Protein AF-A0A7L9AF99-F1 (afdb_monomer)

Nearest PDB structures (foldseek):
  4zla-assembly1_D  TM=8.108E-01  e=1.350E-04  Helicobacter pylori 26695
  8ez4-assembly1_D  TM=6.328E-01  e=3.201E-02  Plasmodium falciparum
  4zyq-assembly1_A  TM=7.455E-01  e=1.604E-01  Plasmodium falciparum FcB1/Columbia
  4zy2-assembly2_G  TM=7.657E-01  e=1.800E-01  Plasmodium falciparum FcB1/Columbia
  8svm-assembly1_B  TM=7.445E-01  e=2.853E-01  Plasmodium falciparum

Sequence (185 aa):
ITPYHDVNVIREAAKKGMTRALDAGMKKPLLVVENVVDFPDGQLVCIMGGLEAFYVPLQIRERQDTKNFIRIGLHAEEKQTEAFERIVRNAIALERSRIFARDIGGGDPERMAPAKIVEYVKKSFADDHNNITIKVIDDEGVIAQEYPLLAAVSRAANHIDRHKARVVEIEYKSSNPSRVTETLM

pLDDT: mean 90.15, std 7.61, range [5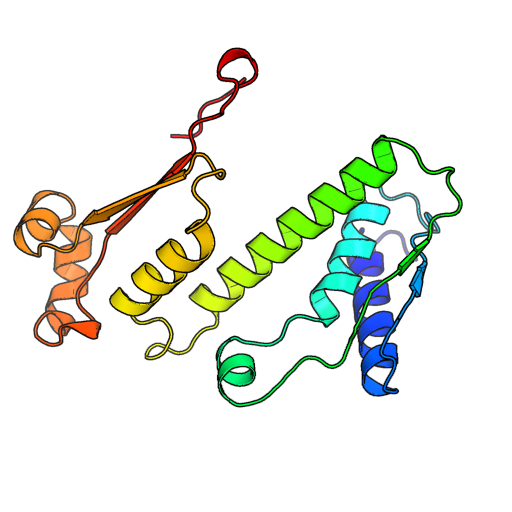1.91, 97.88]

Organism: NCBI:txid2777761

Radius of gyration: 20.76 Å; Cα contacts (8 Å, |Δi|>4): 189; chains: 1; bounding box: 50×36×54 Å

InterPro domains:
  IPR000819 Peptidase M17, leucyl aminopeptidase, C-terminal [PF00883] (100-179)
  IPR011356 Peptidase M17, leucine aminopeptidase/peptidase B [PTHR11963] (35-176)

Structure (mmCIF, N/CA/C/O backbone):
data_AF-A0A7L9AF99-F1
#
_entry.id   AF-A0A7L9AF99-F1
#
loop_
_atom_site.group_PDB
_atom_site.id
_atom_site.type_symbol
_atom_site.label_atom_id
_atom_site.label_alt_id
_atom_site.label_comp_id
_atom_site.label_asym_id
_atom_site.label_entity_id
_atom_site.label_seq_id
_atom_site.pdbx_PDB_ins_code
_atom_site.Cartn_x
_atom_site.Cartn_y
_atom_site.Cartn_z
_atom_site.occupancy
_atom_site.B_iso_or_equiv
_atom_site.auth_seq_id
_atom_site.auth_comp_id
_atom_site.auth_asym_id
_atom_site.auth_atom_id
_atom_site.pdbx_PDB_model_num
ATOM 1 N N . ILE A 1 1 ? 11.497 15.122 -25.113 1.00 78.50 1 ILE A N 1
ATOM 2 C CA . ILE A 1 1 ? 11.324 15.627 -23.729 1.00 78.50 1 ILE A CA 1
ATOM 3 C C . ILE A 1 1 ? 11.645 17.106 -23.747 1.00 78.50 1 ILE A C 1
ATOM 5 O O . ILE A 1 1 ? 12.565 17.496 -24.450 1.00 78.50 1 ILE A O 1
ATOM 9 N N . THR A 1 2 ? 10.828 17.921 -23.090 1.00 83.44 2 THR A N 1
ATOM 10 C CA . THR A 1 2 ? 11.020 19.381 -23.002 1.00 83.44 2 THR A CA 1
ATOM 11 C C . THR A 1 2 ? 11.522 19.758 -21.605 1.00 83.44 2 THR A C 1
ATOM 13 O O . THR A 1 2 ? 11.345 18.955 -20.689 1.00 83.44 2 THR A O 1
ATOM 16 N N . PRO A 1 3 ? 12.063 20.973 -21.403 1.00 83.31 3 PRO A N 1
ATOM 17 C CA . PRO A 1 3 ? 12.529 21.437 -20.090 1.00 83.31 3 PRO A CA 1
ATOM 18 C C . PRO A 1 3 ? 11.456 21.502 -18.988 1.00 83.31 3 PRO A C 1
ATOM 20 O O . PRO A 1 3 ? 11.795 21.656 -17.824 1.00 83.31 3 PRO A O 1
ATOM 23 N N . TYR A 1 4 ? 10.171 21.400 -19.342 1.00 87.12 4 TYR A N 1
ATOM 24 C CA . TYR A 1 4 ? 9.045 21.430 -18.398 1.00 87.12 4 TYR A CA 1
ATOM 25 C C . TYR A 1 4 ? 8.607 20.039 -17.922 1.00 87.12 4 TYR A C 1
ATOM 27 O O . TYR A 1 4 ? 7.630 19.920 -17.188 1.00 87.12 4 TYR A O 1
ATOM 35 N N . HIS A 1 5 ? 9.277 18.985 -18.385 1.00 89.25 5 HIS A N 1
ATOM 36 C CA . HIS A 1 5 ? 8.989 17.623 -17.964 1.00 89.25 5 HIS A CA 1
ATOM 37 C C . HIS A 1 5 ? 9.872 17.221 -16.786 1.00 89.25 5 HIS A C 1
ATOM 39 O O . HIS A 1 5 ? 11.062 17.527 -16.755 1.00 89.25 5 HIS A O 1
ATOM 45 N N . ASP A 1 6 ? 9.288 16.468 -15.864 1.00 90.62 6 ASP A N 1
ATOM 46 C CA . ASP A 1 6 ? 9.988 15.811 -14.768 1.00 90.62 6 ASP A CA 1
ATOM 47 C C . ASP A 1 6 ? 10.012 14.285 -14.981 1.00 90.62 6 ASP A C 1
ATOM 49 O O . ASP A 1 6 ? 9.547 13.764 -16.001 1.00 90.62 6 ASP A O 1
ATOM 53 N N . VAL A 1 7 ? 10.523 13.551 -13.992 1.00 90.56 7 VAL A N 1
ATOM 54 C CA . VAL A 1 7 ? 10.628 12.084 -14.019 1.00 90.56 7 VAL A CA 1
ATOM 55 C C . VAL A 1 7 ? 9.276 11.368 -14.220 1.00 90.56 7 VAL A C 1
ATOM 57 O O . VAL A 1 7 ? 9.250 10.203 -14.624 1.00 90.56 7 VAL A O 1
ATOM 60 N N . ASN A 1 8 ? 8.128 12.035 -14.021 1.00 90.31 8 ASN A N 1
ATOM 61 C CA . ASN A 1 8 ? 6.813 11.431 -14.251 1.00 90.31 8 ASN A CA 1
ATOM 62 C C . ASN A 1 8 ? 6.596 11.021 -15.706 1.00 90.31 8 ASN A C 1
ATOM 64 O O . ASN A 1 8 ? 5.833 10.086 -15.948 1.00 90.31 8 ASN A O 1
ATOM 68 N N . VAL A 1 9 ? 7.268 11.655 -16.674 1.00 92.25 9 VAL A N 1
ATOM 69 C CA . VAL A 1 9 ? 7.157 11.230 -18.080 1.00 92.25 9 VAL A CA 1
ATOM 70 C C . VAL A 1 9 ? 7.620 9.793 -18.279 1.00 92.25 9 VAL A C 1
ATOM 72 O O . VAL A 1 9 ? 7.006 9.056 -19.047 1.00 92.25 9 VAL A O 1
ATOM 75 N N . ILE A 1 10 ? 8.653 9.379 -17.540 1.00 92.06 10 ILE A N 1
ATOM 76 C CA . ILE A 1 10 ? 9.167 8.010 -17.551 1.00 92.06 10 ILE A CA 1
ATOM 77 C C . ILE A 1 10 ? 8.135 7.073 -16.920 1.00 92.06 10 ILE A C 1
ATOM 79 O O . ILE A 1 10 ? 7.806 6.043 -17.510 1.00 92.06 10 ILE A O 1
ATOM 83 N N . ARG A 1 11 ? 7.564 7.451 -15.765 1.00 93.50 11 ARG A N 1
ATOM 84 C CA . ARG A 1 11 ? 6.510 6.667 -15.092 1.00 93.50 11 ARG A CA 1
ATOM 85 C C . ARG A 1 11 ? 5.330 6.402 -16.020 1.00 93.50 11 ARG A C 1
ATOM 87 O O . ARG A 1 11 ? 4.886 5.266 -16.161 1.00 93.50 11 ARG A O 1
ATOM 94 N N . GLU A 1 12 ? 4.822 7.460 -16.646 1.00 94.56 12 GLU A N 1
ATOM 95 C CA . GLU A 1 12 ? 3.657 7.405 -17.524 1.00 94.56 12 GLU A CA 1
ATOM 96 C C . GLU A 1 12 ? 3.940 6.602 -18.794 1.00 94.56 12 GLU A C 1
ATOM 98 O O . GLU A 1 12 ? 3.091 5.819 -19.223 1.00 94.56 12 GLU A O 1
ATOM 103 N N . ALA A 1 13 ? 5.134 6.743 -19.376 1.00 93.94 13 ALA A N 1
ATOM 104 C CA . ALA A 1 13 ? 5.548 5.943 -20.522 1.00 93.94 13 ALA A CA 1
ATOM 105 C C . ALA A 1 13 ? 5.608 4.447 -20.172 1.00 93.94 13 ALA A C 1
ATOM 107 O O . ALA A 1 13 ? 5.005 3.633 -20.876 1.00 93.94 13 ALA A O 1
ATOM 108 N N . ALA A 1 14 ? 6.252 4.092 -19.055 1.00 94.81 14 ALA A N 1
ATOM 109 C CA . ALA A 1 14 ? 6.352 2.712 -18.585 1.00 94.81 14 ALA A CA 1
ATOM 110 C C . ALA A 1 14 ? 4.970 2.110 -18.286 1.00 94.81 14 ALA A C 1
ATOM 112 O O . ALA A 1 14 ? 4.650 1.019 -18.764 1.00 94.81 14 ALA A O 1
ATOM 113 N N . LYS A 1 15 ? 4.108 2.852 -17.577 1.00 96.25 15 LYS A N 1
ATOM 114 C CA . LYS A 1 15 ? 2.740 2.426 -17.257 1.00 96.25 15 LYS A CA 1
ATOM 115 C C . LYS A 1 15 ? 1.903 2.186 -18.508 1.00 96.25 15 LYS A C 1
ATOM 117 O O . LYS A 1 15 ? 1.257 1.144 -18.623 1.00 96.25 15 LYS A O 1
ATOM 122 N N . LYS A 1 16 ? 1.913 3.121 -19.464 1.00 96.56 16 LYS A N 1
ATOM 123 C CA . LYS A 1 16 ? 1.147 2.995 -20.716 1.00 96.56 16 LYS A CA 1
ATOM 124 C C . LYS A 1 16 ? 1.663 1.845 -21.574 1.00 96.56 16 LYS A C 1
ATOM 126 O O . LYS A 1 16 ? 0.860 1.083 -22.108 1.00 96.56 16 LYS A O 1
ATOM 131 N N . GLY A 1 17 ? 2.984 1.696 -21.677 1.00 95.69 17 GLY A N 1
ATOM 132 C CA . GLY A 1 17 ? 3.612 0.601 -22.412 1.00 95.69 17 GLY A CA 1
ATOM 133 C C . GLY A 1 17 ? 3.244 -0.763 -21.830 1.00 95.69 17 GLY A C 1
ATOM 134 O O . GLY A 1 17 ? 2.819 -1.654 -22.564 1.00 95.69 17 GLY A O 1
ATOM 135 N N . MET A 1 18 ? 3.319 -0.897 -20.503 1.00 95.44 18 MET A N 1
ATOM 136 C CA . MET A 1 18 ? 2.944 -2.126 -19.810 1.00 95.44 18 MET A CA 1
ATOM 137 C C . MET A 1 18 ? 1.449 -2.431 -19.935 1.00 95.44 18 MET A C 1
ATOM 139 O O . MET A 1 18 ? 1.088 -3.550 -20.287 1.00 95.44 18 MET A O 1
ATOM 143 N N . THR A 1 19 ? 0.582 -1.435 -19.730 1.00 94.94 19 THR A N 1
ATOM 144 C CA . THR A 1 19 ? -0.875 -1.582 -19.904 1.00 94.94 19 THR A CA 1
ATOM 145 C C . THR A 1 19 ? -1.198 -2.101 -21.306 1.00 94.94 19 THR A C 1
ATOM 147 O O . THR A 1 19 ? -1.858 -3.125 -21.448 1.00 94.94 19 THR A O 1
ATOM 150 N N . ARG A 1 20 ? -0.615 -1.490 -22.348 1.00 95.81 20 ARG A N 1
ATOM 151 C CA . ARG A 1 20 ? -0.790 -1.935 -23.737 1.00 95.81 20 ARG A CA 1
ATOM 152 C C . ARG A 1 20 ? -0.324 -3.376 -23.961 1.00 95.81 20 ARG A C 1
ATOM 154 O O . ARG A 1 20 ? -0.964 -4.110 -24.710 1.00 95.81 20 ARG A O 1
ATOM 161 N N . ALA A 1 21 ? 0.785 -3.786 -23.347 1.00 94.31 21 ALA A N 1
ATOM 162 C CA . ALA A 1 21 ? 1.267 -5.161 -23.447 1.00 94.31 21 ALA A CA 1
ATOM 163 C C . ALA A 1 21 ? 0.284 -6.152 -22.798 1.00 94.31 21 ALA A C 1
ATOM 165 O O . ALA A 1 21 ? -0.001 -7.202 -23.375 1.00 94.31 21 ALA A O 1
ATOM 166 N N . LEU A 1 22 ? -0.260 -5.812 -21.628 1.00 92.06 22 LEU A N 1
ATOM 167 C CA . LEU A 1 22 ? -1.240 -6.638 -20.921 1.00 92.06 22 LEU A CA 1
ATOM 168 C C . LEU A 1 22 ? -2.565 -6.741 -21.679 1.00 92.06 22 LEU A C 1
ATOM 170 O O . LEU A 1 22 ? -3.100 -7.843 -21.801 1.00 92.06 22 LEU A O 1
ATOM 174 N N . ASP A 1 23 ? -3.042 -5.633 -22.247 1.00 92.06 23 ASP A N 1
ATOM 175 C CA . ASP A 1 23 ? -4.250 -5.593 -23.080 1.00 92.06 23 ASP A CA 1
ATOM 176 C C . ASP A 1 23 ? -4.095 -6.448 -24.347 1.00 92.06 23 ASP A C 1
ATOM 178 O O . ASP A 1 23 ? -5.048 -7.074 -24.806 1.00 92.06 23 ASP A O 1
ATOM 182 N N . ALA A 1 24 ? -2.872 -6.553 -24.879 1.00 94.19 24 ALA A N 1
ATOM 183 C CA . ALA A 1 24 ? -2.535 -7.457 -25.978 1.00 94.19 24 ALA A CA 1
ATOM 184 C C . ALA A 1 24 ? -2.429 -8.941 -25.555 1.00 94.19 24 ALA A C 1
ATOM 186 O O . ALA A 1 24 ? -2.093 -9.796 -26.374 1.00 94.19 24 ALA A O 1
ATOM 187 N N . GLY A 1 25 ? -2.691 -9.270 -24.286 1.00 92.31 25 GLY A N 1
ATOM 188 C CA . GLY A 1 25 ? -2.667 -10.635 -23.759 1.00 92.31 25 GLY A CA 1
ATOM 189 C C . GLY A 1 25 ? -1.286 -11.133 -23.323 1.00 92.31 25 GLY A C 1
ATOM 190 O O . GLY A 1 25 ? -1.137 -12.323 -23.021 1.00 92.31 25 GLY A O 1
ATOM 191 N N . MET A 1 26 ? -0.270 -10.263 -23.256 1.00 93.94 26 MET A N 1
ATOM 192 C CA . MET A 1 26 ? 1.080 -10.668 -22.860 1.00 93.94 26 MET A CA 1
ATOM 193 C C . MET A 1 26 ? 1.117 -11.172 -21.418 1.00 93.94 26 MET A C 1
ATOM 195 O O . MET A 1 26 ? 0.795 -10.458 -20.474 1.00 93.94 26 MET A O 1
ATOM 199 N N . LYS A 1 27 ? 1.595 -12.408 -21.234 1.00 92.12 27 LYS A N 1
ATOM 200 C CA . LYS A 1 27 ? 1.707 -13.041 -19.909 1.00 92.12 27 LYS A CA 1
ATOM 201 C C . LYS A 1 27 ? 3.078 -12.886 -19.254 1.00 92.12 27 LYS A C 1
ATOM 203 O O . LYS A 1 27 ? 3.207 -13.116 -18.054 1.00 92.12 27 LYS A O 1
ATOM 208 N N . LYS A 1 28 ? 4.114 -12.569 -20.033 1.00 94.44 28 LYS A N 1
ATOM 209 C CA . LYS A 1 28 ? 5.509 -12.489 -19.569 1.00 94.44 28 LYS A CA 1
ATOM 210 C C . LYS A 1 28 ? 6.226 -11.252 -20.136 1.00 94.44 28 LYS A C 1
ATOM 212 O O . LYS A 1 28 ? 7.157 -11.422 -20.920 1.00 94.44 28 LYS A O 1
ATOM 217 N N . PRO A 1 29 ? 5.760 -10.025 -19.840 1.00 94.31 29 PRO A N 1
ATOM 218 C CA . PRO A 1 29 ? 6.369 -8.818 -20.390 1.00 94.31 29 PRO A CA 1
ATOM 219 C C . PRO A 1 29 ? 7.796 -8.602 -19.860 1.00 94.31 29 PRO A C 1
ATOM 221 O O . PRO A 1 29 ? 8.095 -8.887 -18.698 1.00 94.31 29 PRO A O 1
ATOM 224 N N . LEU A 1 30 ? 8.664 -8.073 -20.723 1.00 94.06 30 LEU A N 1
ATOM 225 C CA . LEU A 1 30 ? 9.996 -7.577 -20.383 1.00 94.06 30 LEU A CA 1
ATOM 226 C C . LEU A 1 30 ? 9.945 -6.047 -20.400 1.00 94.06 30 LEU A C 1
ATOM 228 O O . LEU A 1 30 ? 9.647 -5.461 -21.438 1.00 94.06 30 LEU A O 1
ATOM 232 N N . LEU A 1 31 ? 10.209 -5.411 -19.261 1.00 93.00 31 LEU A N 1
ATOM 233 C CA . LEU A 1 31 ? 10.358 -3.963 -19.170 1.00 93.00 31 LEU A CA 1
ATOM 234 C C . LEU A 1 31 ? 11.833 -3.608 -19.355 1.00 93.00 31 LEU A C 1
ATOM 236 O O . LEU A 1 31 ? 12.680 -4.036 -18.570 1.00 93.00 31 LEU A O 1
ATOM 240 N N . VAL A 1 32 ? 12.118 -2.826 -20.391 1.00 91.00 32 VAL A N 1
ATOM 241 C CA . VAL A 1 32 ? 13.447 -2.269 -20.642 1.00 91.00 32 VAL A CA 1
ATOM 242 C C . VAL A 1 32 ? 13.560 -0.943 -19.891 1.00 91.00 32 VAL A C 1
ATOM 244 O O . VAL A 1 32 ? 12.760 -0.031 -20.090 1.00 91.00 32 VAL A O 1
ATOM 247 N N . VAL A 1 33 ? 14.516 -0.878 -18.971 1.00 84.44 33 VAL A N 1
ATOM 248 C CA . VAL A 1 33 ? 14.753 0.208 -18.021 1.00 84.44 33 VAL A CA 1
ATOM 249 C C . VAL A 1 33 ? 16.039 0.918 -18.434 1.00 84.44 33 VAL A C 1
ATOM 251 O O . VAL A 1 33 ? 17.098 0.749 -17.835 1.00 84.44 33 VAL A O 1
ATOM 254 N N . GLU A 1 34 ? 15.945 1.677 -19.520 1.00 77.44 34 GLU A N 1
ATOM 255 C CA . GLU A 1 34 ? 17.048 2.483 -20.039 1.00 77.44 34 GLU A CA 1
ATOM 256 C C . GLU A 1 34 ? 17.028 3.893 -19.444 1.00 77.44 34 GLU A C 1
ATOM 258 O O . GLU A 1 34 ? 15.972 4.518 -19.303 1.00 77.44 34 GLU A O 1
ATOM 263 N N . ASN A 1 35 ? 18.215 4.431 -19.164 1.00 72.75 35 ASN A N 1
ATOM 264 C CA . ASN A 1 35 ? 18.407 5.845 -18.848 1.00 72.75 35 ASN A CA 1
ATOM 265 C C . ASN A 1 35 ? 18.439 6.663 -20.147 1.00 72.75 35 ASN A C 1
ATOM 267 O O . ASN A 1 35 ? 19.445 7.257 -20.513 1.00 72.75 35 ASN A O 1
ATOM 271 N N . VAL A 1 36 ? 17.311 6.686 -20.864 1.00 68.75 36 VAL A N 1
ATOM 272 C CA . VAL A 1 36 ? 17.150 7.483 -22.099 1.00 68.75 36 VAL A CA 1
ATOM 273 C C . VAL A 1 36 ? 17.163 8.993 -21.794 1.00 68.75 36 VAL A C 1
ATOM 275 O O . VAL A 1 36 ? 17.292 9.828 -22.687 1.00 68.75 36 VAL A O 1
ATOM 278 N N . VAL A 1 37 ? 16.985 9.355 -20.520 1.00 73.56 37 VAL A N 1
ATOM 279 C CA . VAL A 1 37 ? 16.853 10.722 -20.014 1.00 73.56 37 VAL A CA 1
ATOM 280 C C . VAL A 1 37 ? 17.494 10.779 -18.637 1.00 73.56 37 VAL A C 1
ATOM 282 O O . VAL A 1 37 ? 17.135 9.976 -17.774 1.00 73.56 37 VAL A O 1
ATOM 285 N N . ASP A 1 38 ? 18.386 11.742 -18.420 1.00 78.31 38 ASP A N 1
ATOM 286 C CA . ASP A 1 38 ? 19.096 11.896 -17.149 1.00 78.31 38 ASP A CA 1
ATOM 287 C C . ASP A 1 38 ? 18.171 12.437 -16.050 1.00 78.31 38 ASP A C 1
ATOM 289 O O . ASP A 1 38 ? 18.104 13.636 -15.776 1.00 78.31 38 ASP A O 1
ATOM 293 N N . PHE A 1 39 ? 17.455 11.524 -15.397 1.00 86.00 39 PHE A N 1
ATOM 294 C CA . PHE A 1 39 ? 16.806 11.761 -14.113 1.00 86.00 39 PHE A CA 1
ATOM 295 C C . PHE A 1 39 ? 17.435 10.841 -13.059 1.00 86.00 39 PHE A C 1
ATOM 297 O O . PHE A 1 39 ? 17.491 9.633 -13.298 1.00 86.00 39 PHE A O 1
ATOM 304 N N . PRO A 1 40 ? 17.839 11.355 -11.878 1.00 85.12 40 PRO A N 1
ATOM 305 C CA . PRO A 1 40 ? 18.501 10.549 -10.845 1.00 85.12 40 PRO A CA 1
ATOM 306 C C . PRO A 1 40 ? 17.737 9.277 -10.444 1.00 85.12 40 PRO A C 1
ATOM 308 O O . PRO A 1 40 ? 18.342 8.224 -10.269 1.00 85.12 40 PRO A O 1
ATOM 311 N N . ASP A 1 41 ? 1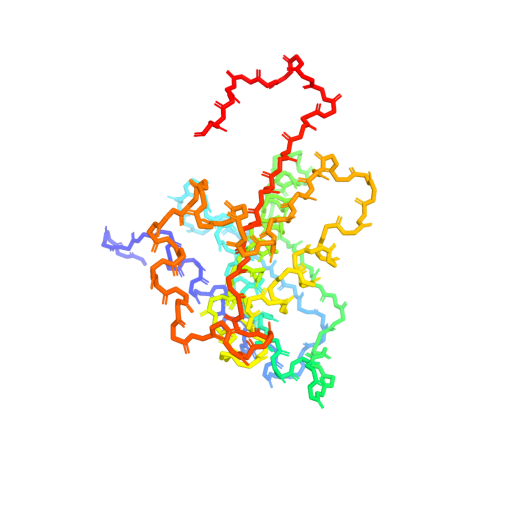6.405 9.359 -10.369 1.00 88.50 41 ASP A N 1
ATOM 312 C CA . ASP A 1 41 ? 15.520 8.242 -10.013 1.00 88.50 41 ASP A CA 1
ATOM 313 C C . ASP A 1 41 ? 14.797 7.630 -11.228 1.00 88.50 41 ASP A C 1
ATOM 315 O O . ASP A 1 41 ? 13.784 6.943 -11.078 1.00 88.50 41 ASP A O 1
ATOM 319 N N . GLY A 1 42 ? 15.287 7.873 -12.449 1.00 90.31 42 GLY A N 1
ATOM 320 C CA . GLY A 1 42 ? 14.626 7.460 -13.692 1.00 90.31 42 GLY A CA 1
ATOM 321 C C . GLY A 1 42 ? 14.315 5.962 -13.738 1.00 90.31 42 GLY A C 1
ATOM 322 O O . GLY A 1 42 ? 13.169 5.574 -13.977 1.00 90.31 42 GLY A O 1
ATOM 323 N N . GLN A 1 43 ? 15.297 5.114 -13.421 1.00 90.81 43 GLN A N 1
ATOM 324 C CA . GLN A 1 43 ? 15.118 3.658 -13.391 1.00 90.81 43 GLN A CA 1
ATOM 325 C C . GLN A 1 43 ? 14.096 3.211 -12.335 1.00 90.81 43 GLN A C 1
ATOM 327 O O . GLN A 1 43 ? 13.225 2.387 -12.622 1.00 90.81 43 GLN A O 1
ATOM 332 N N . LEU A 1 44 ? 14.172 3.777 -11.123 1.00 92.75 44 LEU A N 1
ATOM 333 C CA . LEU A 1 44 ? 13.245 3.482 -10.027 1.00 92.75 44 LEU A CA 1
ATOM 334 C C . LEU A 1 44 ? 11.806 3.798 -10.445 1.00 92.75 44 LEU A C 1
ATOM 336 O O . LEU A 1 44 ? 10.914 2.955 -10.339 1.00 92.75 44 LEU A O 1
ATOM 340 N N . VAL A 1 45 ? 11.597 5.001 -10.974 1.00 93.38 45 VAL A N 1
ATOM 341 C CA . VAL A 1 45 ? 10.286 5.498 -11.392 1.00 93.38 45 VAL A CA 1
ATOM 342 C C . VAL A 1 45 ? 9.752 4.739 -12.613 1.00 93.38 45 VAL A C 1
ATOM 344 O O . VAL A 1 45 ? 8.550 4.477 -12.683 1.00 93.38 45 VAL A O 1
ATOM 347 N N . CYS A 1 46 ? 10.623 4.322 -13.537 1.00 94.19 46 CYS A N 1
ATOM 348 C CA . CYS A 1 46 ? 10.267 3.453 -14.660 1.00 94.19 46 CYS A CA 1
ATOM 349 C C . CYS A 1 46 ? 9.696 2.117 -14.172 1.00 94.19 46 CYS A C 1
ATOM 351 O O . CYS A 1 46 ? 8.582 1.740 -14.547 1.00 94.19 46 CYS A O 1
ATOM 353 N N . ILE A 1 47 ? 10.417 1.432 -13.276 1.00 95.12 47 ILE A N 1
ATOM 354 C CA . ILE A 1 47 ? 9.976 0.147 -12.720 1.00 95.12 47 ILE A CA 1
ATOM 355 C C . ILE A 1 47 ? 8.666 0.330 -11.952 1.00 95.12 47 ILE A C 1
ATOM 357 O O . ILE A 1 47 ? 7.734 -0.442 -12.161 1.00 95.12 47 ILE A O 1
ATOM 361 N N . MET A 1 48 ? 8.550 1.369 -11.119 1.00 95.75 48 MET A N 1
ATOM 362 C CA . MET A 1 48 ? 7.310 1.663 -10.392 1.00 95.75 48 MET A CA 1
ATOM 363 C C . MET A 1 48 ? 6.128 1.916 -11.335 1.00 95.75 48 MET A C 1
ATOM 365 O O . MET A 1 48 ? 5.054 1.373 -11.106 1.00 95.75 48 MET A O 1
ATOM 369 N N . GLY A 1 49 ? 6.314 2.679 -12.417 1.00 95.56 49 GLY A N 1
ATOM 370 C CA . GLY A 1 49 ? 5.268 2.906 -13.420 1.00 95.56 49 GLY A CA 1
ATOM 371 C C . GLY A 1 49 ? 4.843 1.621 -14.133 1.00 95.56 49 GLY A C 1
ATOM 372 O O . GLY A 1 49 ? 3.652 1.380 -14.328 1.00 95.56 49 GLY A O 1
ATOM 373 N N . GLY A 1 50 ? 5.804 0.755 -14.466 1.00 95.44 50 GLY A N 1
ATOM 374 C CA . GLY A 1 50 ? 5.520 -0.570 -15.012 1.00 95.44 50 GLY A CA 1
ATOM 375 C C . GLY A 1 50 ? 4.752 -1.459 -14.031 1.00 95.44 50 GLY A C 1
ATOM 376 O O . GLY A 1 50 ? 3.758 -2.067 -14.417 1.00 95.44 50 GLY A O 1
ATOM 377 N N . LEU A 1 51 ? 5.168 -1.509 -12.760 1.00 95.31 51 LEU A N 1
ATOM 378 C CA . LEU A 1 51 ? 4.492 -2.287 -11.716 1.00 95.31 51 LEU A CA 1
ATOM 379 C C . LEU A 1 51 ? 3.084 -1.746 -11.403 1.00 95.31 51 LEU A C 1
ATOM 381 O O . LEU A 1 51 ? 2.167 -2.530 -11.168 1.00 95.31 51 LEU A O 1
ATOM 385 N N . GLU A 1 52 ? 2.887 -0.427 -11.472 1.00 95.12 52 GLU A N 1
ATOM 386 C CA . GLU A 1 52 ? 1.592 0.231 -11.262 1.00 95.12 52 GLU A CA 1
ATOM 387 C C . GLU A 1 52 ? 0.524 -0.250 -12.259 1.00 95.12 52 GLU A C 1
ATOM 389 O O . GLU A 1 52 ? -0.650 -0.347 -11.906 1.00 95.12 52 GLU A O 1
ATOM 394 N N . ALA A 1 53 ? 0.910 -0.607 -13.490 1.00 94.00 53 ALA A N 1
ATOM 395 C CA . ALA A 1 53 ? -0.016 -1.131 -14.500 1.00 94.00 53 ALA A CA 1
ATOM 396 C C . ALA A 1 53 ? -0.661 -2.476 -14.109 1.00 94.00 53 ALA A C 1
ATOM 398 O O . ALA A 1 53 ? -1.691 -2.850 -14.665 1.00 94.00 53 ALA A O 1
ATOM 399 N N . PHE A 1 54 ? -0.077 -3.198 -13.149 1.00 91.19 54 PHE A N 1
ATOM 400 C CA . PHE A 1 54 ? -0.608 -4.465 -12.641 1.00 91.19 54 PHE A CA 1
ATOM 401 C C . PHE A 1 54 ? -1.547 -4.295 -11.449 1.00 91.19 54 PHE A C 1
ATOM 403 O O . PHE A 1 54 ? -2.105 -5.283 -10.964 1.00 91.19 54 PHE A O 1
ATOM 410 N N . TYR A 1 55 ? -1.704 -3.073 -10.936 1.00 92.56 55 TYR A N 1
ATOM 411 C CA . TYR A 1 55 ? -2.611 -2.837 -9.827 1.00 92.56 55 TYR A CA 1
ATOM 412 C C . TYR A 1 55 ? -4.053 -3.106 -10.256 1.00 92.56 55 TYR A C 1
ATOM 414 O O . TYR A 1 55 ? -4.557 -2.546 -11.228 1.00 92.56 55 TYR A O 1
ATOM 422 N N . VAL A 1 56 ? -4.731 -3.936 -9.469 1.00 92.12 56 VAL A N 1
ATOM 423 C CA . VAL A 1 56 ? -6.159 -4.199 -9.602 1.00 92.12 56 VAL A CA 1
ATOM 424 C C . VAL A 1 56 ? -6.811 -3.931 -8.245 1.00 92.12 56 VAL A C 1
ATOM 426 O O . VAL A 1 56 ? -6.355 -4.504 -7.250 1.00 92.12 56 VAL A O 1
ATOM 429 N N . PRO A 1 57 ? -7.861 -3.090 -8.174 1.00 91.75 57 PRO A N 1
ATOM 430 C CA . PRO A 1 57 ? -8.570 -2.811 -6.929 1.00 91.75 57 PRO A CA 1
ATOM 431 C C . PRO A 1 57 ? -8.993 -4.081 -6.191 1.00 91.75 57 PRO A C 1
ATOM 433 O O . PRO A 1 57 ? -9.380 -5.073 -6.820 1.00 91.75 57 PRO A O 1
ATOM 436 N N . LEU A 1 58 ? -8.941 -4.044 -4.857 1.00 91.12 58 LEU A N 1
ATOM 437 C CA . LEU A 1 58 ? -9.273 -5.180 -3.992 1.00 91.12 58 LEU A CA 1
ATOM 438 C C . LEU A 1 58 ? -10.604 -5.849 -4.371 1.00 91.12 58 LEU A C 1
ATOM 440 O O . LEU A 1 58 ? -10.647 -7.061 -4.547 1.00 91.12 58 LEU A O 1
ATOM 444 N N . GLN A 1 59 ? -11.661 -5.072 -4.605 1.00 90.25 59 GLN A N 1
ATOM 445 C CA . GLN A 1 59 ? -12.991 -5.616 -4.897 1.00 90.25 59 GLN A CA 1
ATOM 446 C C . GLN A 1 59 ? -13.050 -6.403 -6.208 1.00 90.25 59 GLN A C 1
ATOM 448 O O . GLN A 1 59 ? -13.863 -7.314 -6.347 1.00 90.25 59 GLN A O 1
ATOM 453 N N . ILE A 1 60 ? -12.214 -6.056 -7.189 1.00 91.31 60 ILE A N 1
ATOM 454 C CA . ILE A 1 60 ? -12.131 -6.813 -8.441 1.00 91.31 60 ILE A CA 1
ATOM 455 C C . ILE A 1 60 ? -11.362 -8.115 -8.192 1.00 91.31 60 ILE A C 1
ATOM 457 O O . ILE A 1 60 ? -11.795 -9.167 -8.661 1.00 91.31 60 ILE A O 1
ATOM 461 N N . ARG A 1 61 ? -10.283 -8.063 -7.397 1.00 91.12 61 ARG A N 1
ATOM 462 C CA . ARG A 1 61 ? -9.496 -9.246 -7.001 1.00 91.12 61 ARG A CA 1
ATOM 463 C C . ARG A 1 61 ? -10.297 -10.263 -6.187 1.00 91.12 61 ARG A C 1
ATOM 465 O O . ARG A 1 61 ? -10.023 -11.452 -6.274 1.00 91.12 61 ARG A O 1
ATOM 472 N N . GLU A 1 62 ? -11.279 -9.814 -5.411 1.00 89.56 62 GLU A N 1
ATOM 473 C CA . GLU A 1 62 ? -12.167 -10.695 -4.638 1.00 89.56 62 GLU A CA 1
ATOM 474 C C . GLU A 1 62 ? -13.262 -11.354 -5.488 1.00 89.56 62 GLU A C 1
ATOM 476 O O . GLU A 1 62 ? -13.782 -12.403 -5.117 1.00 89.56 62 GLU A O 1
ATOM 481 N N . ARG A 1 63 ? -13.635 -10.746 -6.621 1.00 89.94 63 ARG A N 1
ATOM 482 C CA . ARG A 1 63 ? -14.731 -11.232 -7.475 1.00 89.94 63 ARG A CA 1
ATOM 483 C C . ARG A 1 63 ? -14.287 -12.244 -8.521 1.00 89.94 63 ARG A C 1
ATOM 485 O O . ARG A 1 63 ? -15.081 -13.099 -8.900 1.00 89.94 63 ARG A O 1
ATOM 492 N N . GLN A 1 64 ? -13.068 -12.116 -9.032 1.00 89.25 64 GLN A N 1
ATOM 493 C CA . GLN A 1 64 ? -12.579 -12.935 -10.138 1.00 89.25 64 GLN A CA 1
ATOM 494 C C . GLN A 1 64 ? -11.062 -13.100 -10.085 1.00 89.25 64 GLN A C 1
ATOM 496 O O . GLN A 1 64 ? -10.372 -12.329 -9.421 1.00 89.25 64 GLN A O 1
ATOM 501 N N . ASP A 1 65 ? -10.531 -14.076 -10.826 1.00 84.38 65 ASP A N 1
ATOM 502 C CA . ASP A 1 65 ? -9.087 -14.159 -11.030 1.00 84.38 65 ASP A CA 1
ATOM 503 C C . ASP A 1 65 ? -8.630 -13.008 -11.932 1.00 84.38 65 ASP A C 1
ATOM 505 O O . ASP A 1 65 ? -9.074 -12.853 -13.071 1.00 84.38 65 ASP A O 1
ATOM 509 N N . THR A 1 66 ? -7.742 -12.177 -11.398 1.00 83.56 66 THR A N 1
ATOM 510 C CA . THR A 1 66 ? -7.212 -10.994 -12.076 1.00 83.56 66 THR A CA 1
ATOM 511 C C . THR A 1 66 ? -5.775 -11.195 -12.542 1.00 83.56 66 THR A C 1
ATOM 513 O O . THR A 1 66 ? -5.144 -10.236 -12.987 1.00 83.56 66 THR A O 1
ATOM 516 N N . LYS A 1 67 ? -5.216 -12.411 -12.429 1.00 74.38 67 LYS A N 1
ATOM 517 C CA . LYS A 1 67 ? -3.857 -12.715 -12.892 1.00 74.38 67 LYS A CA 1
ATOM 518 C C . LYS A 1 67 ? -3.807 -12.720 -14.417 1.00 74.38 67 LYS A C 1
ATOM 520 O O . LYS A 1 67 ? -3.876 -13.750 -15.087 1.00 74.38 67 LYS A O 1
ATOM 525 N N . ASN A 1 68 ? -3.629 -11.538 -14.993 1.00 78.19 68 ASN A N 1
ATOM 526 C CA . ASN A 1 68 ? -3.394 -11.389 -16.422 1.00 78.19 68 ASN A CA 1
ATOM 527 C C . ASN A 1 68 ? -1.922 -11.613 -16.815 1.00 78.19 68 ASN A C 1
ATOM 529 O O . ASN A 1 68 ? -1.649 -11.642 -18.009 1.00 78.19 68 ASN A O 1
ATOM 533 N N . PHE A 1 69 ? -1.015 -11.876 -15.864 1.00 85.31 69 PHE A N 1
ATOM 534 C CA . PHE A 1 69 ? 0.415 -12.123 -16.084 1.00 85.31 69 PHE A CA 1
ATOM 535 C C . PHE A 1 69 ? 0.966 -13.276 -15.223 1.00 85.31 69 PHE A C 1
ATOM 537 O O . PHE A 1 69 ? 0.353 -13.698 -14.246 1.00 85.31 69 PHE A O 1
ATOM 544 N N . ILE A 1 70 ? 2.143 -13.784 -15.600 1.00 87.31 70 ILE A N 1
ATOM 545 C CA . ILE A 1 70 ? 2.865 -14.882 -14.936 1.00 87.31 70 ILE A CA 1
ATOM 546 C C . ILE A 1 70 ? 4.180 -14.384 -14.326 1.00 87.31 70 ILE A C 1
ATOM 548 O O . ILE A 1 70 ? 4.532 -14.756 -13.209 1.00 87.31 70 ILE A O 1
ATOM 552 N N . ARG A 1 71 ? 4.945 -13.581 -15.072 1.00 90.06 71 ARG A N 1
ATOM 553 C CA . ARG A 1 71 ? 6.258 -13.070 -14.654 1.00 90.06 71 ARG A CA 1
ATOM 554 C C . ARG A 1 71 ? 6.543 -11.751 -15.357 1.00 90.06 71 ARG A C 1
ATOM 556 O O . ARG A 1 71 ? 6.083 -11.553 -16.472 1.00 90.06 71 ARG A O 1
ATOM 563 N N . ILE A 1 72 ? 7.340 -10.898 -14.731 1.00 91.50 72 ILE A N 1
ATOM 564 C CA . ILE A 1 72 ? 7.875 -9.684 -15.346 1.00 91.50 72 ILE A CA 1
ATOM 565 C C . ILE A 1 72 ? 9.391 -9.842 -15.412 1.00 91.50 72 ILE A C 1
ATOM 567 O O . ILE A 1 72 ? 10.008 -10.272 -14.437 1.00 91.50 72 ILE A O 1
ATOM 571 N N . GLY A 1 73 ? 9.974 -9.552 -16.569 1.00 92.69 73 GLY A N 1
ATOM 572 C CA . GLY A 1 73 ? 11.414 -9.374 -16.705 1.00 92.69 73 GLY A CA 1
ATOM 573 C C . GLY A 1 73 ? 11.763 -7.895 -16.601 1.00 92.69 73 GLY A C 1
ATOM 574 O O . GLY A 1 73 ? 11.016 -7.060 -17.105 1.00 92.69 73 GLY A O 1
ATOM 575 N N . LEU A 1 74 ? 12.901 -7.581 -15.991 1.00 91.56 74 LEU A N 1
ATOM 576 C CA . LEU A 1 74 ? 13.502 -6.251 -16.037 1.00 91.56 74 LEU A CA 1
ATOM 577 C C . LEU A 1 74 ? 14.836 -6.372 -16.769 1.00 91.56 74 LEU A C 1
ATOM 579 O O . LEU A 1 74 ? 15.630 -7.254 -16.441 1.00 91.56 74 LEU A O 1
ATOM 583 N N . HIS A 1 75 ? 15.063 -5.519 -17.759 1.00 88.19 75 HIS A N 1
ATOM 584 C CA . HIS A 1 75 ? 16.331 -5.432 -18.474 1.00 88.19 75 HIS A CA 1
ATOM 585 C C . HIS A 1 75 ? 16.876 -4.013 -18.372 1.00 88.19 75 HIS A C 1
ATOM 587 O O . HIS A 1 75 ? 16.137 -3.065 -18.601 1.00 88.19 75 HIS A O 1
ATOM 593 N N . ALA A 1 76 ? 18.157 -3.883 -18.053 1.00 84.12 76 ALA A N 1
ATOM 594 C CA . ALA A 1 76 ? 18.912 -2.644 -18.147 1.00 84.12 76 ALA A CA 1
ATOM 595 C C . ALA A 1 76 ? 20.240 -2.968 -18.847 1.00 84.12 76 ALA A C 1
ATOM 597 O O . ALA A 1 76 ? 20.767 -4.068 -18.668 1.00 84.12 76 ALA A O 1
ATOM 598 N N . GLU A 1 77 ? 20.761 -2.037 -19.650 1.00 75.69 77 GLU A N 1
ATOM 599 C CA . GLU A 1 77 ? 22.051 -2.209 -20.342 1.00 75.69 77 GLU A CA 1
ATOM 600 C C . GLU A 1 77 ? 23.243 -2.203 -19.372 1.00 75.69 77 GLU A C 1
ATOM 602 O O . GLU A 1 77 ? 24.308 -2.757 -19.654 1.00 75.69 77 GLU A O 1
ATOM 607 N N . GLU A 1 78 ? 23.062 -1.597 -18.200 1.00 68.56 78 GLU A N 1
ATOM 608 C CA . GLU A 1 78 ? 24.030 -1.638 -17.115 1.00 68.56 78 GLU A CA 1
ATOM 609 C C . GLU A 1 78 ? 24.254 -3.096 -16.680 1.00 68.56 78 GLU A C 1
ATOM 611 O O . GLU A 1 78 ? 23.307 -3.868 -16.510 1.00 68.56 78 GLU A O 1
ATOM 616 N N . LYS A 1 79 ? 25.520 -3.496 -16.473 1.00 62.00 79 LYS A N 1
ATOM 617 C CA . LYS A 1 79 ? 25.826 -4.804 -15.865 1.00 62.00 79 LYS A CA 1
ATOM 618 C C . LYS A 1 79 ? 25.012 -4.948 -14.579 1.00 62.00 79 LYS A C 1
ATOM 620 O O . LYS A 1 79 ? 24.849 -3.965 -13.862 1.00 62.00 79 LYS A O 1
ATOM 625 N N . GLN A 1 80 ? 24.557 -6.161 -14.258 1.00 61.94 80 GLN A N 1
ATOM 626 C CA . GLN A 1 80 ? 23.900 -6.435 -12.979 1.00 61.94 80 GLN A CA 1
ATOM 627 C C . GLN A 1 80 ? 24.812 -5.961 -11.837 1.00 61.94 80 GLN A C 1
ATOM 629 O O . GLN A 1 80 ? 25.827 -6.586 -11.530 1.00 61.94 80 GLN A O 1
ATOM 634 N N . THR A 1 81 ? 24.481 -4.805 -11.268 1.00 72.94 81 THR A N 1
ATOM 635 C CA . THR A 1 81 ? 25.203 -4.188 -10.160 1.00 72.94 81 THR A CA 1
ATOM 636 C C . THR A 1 81 ? 24.345 -4.269 -8.908 1.00 72.94 81 THR A C 1
ATOM 638 O O . THR A 1 81 ? 23.113 -4.288 -8.974 1.00 72.94 81 THR A O 1
ATOM 641 N N . GLU A 1 82 ? 24.990 -4.240 -7.743 1.00 76.06 82 GLU A N 1
ATOM 642 C CA . GLU A 1 82 ? 24.293 -4.130 -6.456 1.00 76.06 82 GLU A CA 1
ATOM 643 C C . GLU A 1 82 ? 23.370 -2.894 -6.407 1.00 76.06 82 GLU A C 1
ATOM 645 O O . GLU A 1 82 ? 22.313 -2.914 -5.771 1.00 76.06 82 GLU A O 1
ATOM 650 N N . ALA A 1 83 ? 23.732 -1.827 -7.130 1.00 82.56 83 ALA A N 1
ATOM 651 C CA . ALA A 1 83 ? 22.925 -0.620 -7.255 1.00 82.56 83 ALA A CA 1
ATOM 652 C C . ALA A 1 83 ? 21.590 -0.886 -7.969 1.00 82.56 83 ALA A C 1
ATOM 654 O O . ALA A 1 83 ? 20.544 -0.506 -7.439 1.00 82.56 83 ALA A O 1
ATOM 655 N N . PHE A 1 84 ? 21.602 -1.585 -9.109 1.00 85.56 84 PHE A N 1
ATOM 656 C CA . PHE A 1 84 ? 20.373 -1.914 -9.835 1.00 85.56 84 PHE A CA 1
ATOM 657 C C . PHE A 1 84 ? 19.482 -2.876 -9.040 1.00 85.56 84 PHE A C 1
ATOM 659 O O . PHE A 1 84 ? 18.279 -2.650 -8.913 1.00 85.56 84 PHE A O 1
ATOM 666 N N . GLU A 1 85 ? 20.057 -3.900 -8.402 1.00 88.12 85 GLU A N 1
ATOM 667 C CA . GLU A 1 85 ? 19.285 -4.800 -7.535 1.00 88.12 85 GLU A CA 1
ATOM 668 C C . GLU A 1 85 ? 18.617 -4.059 -6.374 1.00 88.12 85 GLU A C 1
ATOM 670 O O . GLU A 1 85 ? 17.459 -4.326 -6.039 1.00 88.12 85 GLU A O 1
ATOM 675 N N . ARG A 1 86 ? 19.316 -3.091 -5.768 1.00 90.38 86 ARG A N 1
ATOM 676 C CA . ARG A 1 86 ? 18.740 -2.221 -4.738 1.00 90.38 86 ARG A CA 1
ATOM 677 C C . ARG A 1 86 ? 17.575 -1.397 -5.285 1.00 90.38 86 ARG A C 1
ATOM 679 O O . ARG A 1 86 ? 16.555 -1.311 -4.607 1.00 90.38 86 ARG A O 1
ATOM 686 N N . ILE A 1 87 ? 17.694 -0.837 -6.489 1.00 91.88 87 ILE A N 1
ATOM 687 C CA . ILE A 1 87 ? 16.608 -0.095 -7.147 1.00 91.88 87 ILE A CA 1
ATOM 688 C C . ILE A 1 87 ? 15.389 -0.997 -7.353 1.00 91.88 87 ILE A C 1
ATOM 690 O O . ILE A 1 87 ? 14.284 -0.616 -6.974 1.00 91.88 87 ILE A O 1
ATOM 694 N N . VAL A 1 88 ? 15.581 -2.214 -7.869 1.00 92.56 88 VAL A N 1
ATOM 695 C CA . VAL A 1 88 ? 14.494 -3.185 -8.071 1.00 92.56 88 VAL A CA 1
ATOM 696 C C . VAL A 1 88 ? 13.822 -3.546 -6.743 1.00 92.56 88 VAL A C 1
ATOM 698 O O . VAL A 1 88 ? 12.594 -3.511 -6.649 1.00 92.56 88 VAL A O 1
ATOM 701 N N . ARG A 1 89 ? 14.603 -3.848 -5.693 1.00 94.00 89 ARG A N 1
ATOM 702 C CA . ARG A 1 89 ? 14.065 -4.141 -4.351 1.00 94.00 89 ARG A CA 1
ATOM 703 C C . ARG A 1 89 ? 13.244 -2.973 -3.806 1.00 94.00 89 ARG A C 1
ATOM 705 O O . ARG A 1 89 ? 12.132 -3.190 -3.327 1.00 94.00 89 ARG A O 1
ATOM 712 N N . ASN A 1 90 ? 13.760 -1.751 -3.925 1.00 94.94 90 ASN A N 1
ATOM 713 C CA . ASN A 1 90 ? 13.067 -0.545 -3.480 1.00 94.94 90 ASN A CA 1
ATOM 714 C C . ASN A 1 90 ? 11.779 -0.309 -4.278 1.00 94.94 90 ASN A C 1
ATOM 716 O O . ASN A 1 90 ? 10.743 -0.043 -3.679 1.00 94.94 90 ASN A O 1
ATOM 720 N N . ALA A 1 91 ? 11.807 -0.472 -5.604 1.00 95.38 91 ALA A N 1
ATOM 721 C CA . ALA A 1 91 ? 10.630 -0.322 -6.458 1.00 95.38 91 ALA A CA 1
ATOM 722 C C . ALA A 1 91 ? 9.512 -1.297 -6.061 1.00 95.38 91 ALA A C 1
ATOM 724 O O . ALA A 1 91 ? 8.355 -0.900 -5.937 1.00 95.38 91 ALA A O 1
ATOM 725 N N . ILE A 1 92 ? 9.860 -2.565 -5.813 1.00 94.56 92 ILE A N 1
ATOM 726 C CA . ILE A 1 92 ? 8.904 -3.590 -5.373 1.00 94.56 92 ILE A CA 1
ATOM 727 C C . ILE A 1 92 ? 8.332 -3.241 -3.996 1.00 94.56 92 ILE A C 1
ATOM 729 O O . ILE A 1 92 ? 7.122 -3.349 -3.799 1.00 94.56 92 ILE A O 1
ATOM 733 N N . ALA A 1 93 ? 9.176 -2.824 -3.048 1.00 94.50 93 ALA A N 1
ATOM 734 C CA . ALA A 1 93 ? 8.732 -2.433 -1.712 1.00 94.50 93 ALA A CA 1
ATOM 735 C C . ALA A 1 93 ? 7.779 -1.226 -1.760 1.00 94.50 93 ALA A C 1
ATOM 737 O O . ALA A 1 93 ? 6.710 -1.261 -1.150 1.00 94.50 93 ALA A O 1
ATOM 738 N N . LEU A 1 94 ? 8.128 -0.198 -2.538 1.00 96.44 94 LEU A N 1
ATOM 739 C CA . LEU A 1 94 ? 7.320 1.008 -2.715 1.00 96.44 94 LEU A CA 1
ATOM 740 C C . LEU A 1 94 ? 6.009 0.735 -3.454 1.00 96.44 94 LEU A C 1
ATOM 742 O O . LEU A 1 94 ? 4.980 1.299 -3.097 1.00 96.44 94 LEU A O 1
ATOM 746 N N . GLU A 1 95 ? 5.999 -0.123 -4.474 1.00 95.25 95 GLU A N 1
ATOM 747 C CA . GLU A 1 95 ? 4.737 -0.431 -5.146 1.00 95.25 95 GLU A CA 1
ATOM 748 C C . GLU A 1 95 ? 3.832 -1.292 -4.261 1.00 95.25 95 GLU A C 1
ATOM 750 O O . GLU A 1 95 ? 2.632 -1.044 -4.195 1.00 95.25 95 GLU A O 1
ATOM 755 N N . ARG A 1 96 ? 4.383 -2.240 -3.491 1.00 93.31 96 ARG A N 1
ATOM 756 C CA . ARG A 1 96 ? 3.596 -2.991 -2.498 1.00 93.31 96 ARG A CA 1
ATOM 757 C C . ARG A 1 96 ? 2.974 -2.073 -1.446 1.00 93.31 96 ARG A C 1
ATOM 759 O O . ARG A 1 96 ? 1.801 -2.255 -1.124 1.00 93.31 96 ARG A O 1
ATOM 766 N N . SER A 1 97 ? 3.710 -1.075 -0.952 1.00 94.31 97 SER A N 1
ATOM 767 C CA . SER A 1 97 ? 3.162 -0.108 0.006 1.00 94.31 97 SER A CA 1
ATOM 768 C C . SER A 1 97 ? 2.089 0.783 -0.624 1.00 94.31 97 SER A C 1
ATOM 770 O O . SER A 1 97 ? 1.065 1.053 0.003 1.00 94.31 97 SER A O 1
ATOM 772 N N . ARG A 1 98 ? 2.254 1.173 -1.895 1.00 95.50 98 ARG A N 1
ATOM 773 C CA . ARG A 1 98 ? 1.217 1.890 -2.651 1.00 95.50 98 ARG A CA 1
ATOM 774 C C . ARG A 1 98 ? -0.037 1.051 -2.848 1.00 95.50 98 ARG A C 1
ATOM 776 O O . ARG A 1 98 ? -1.124 1.579 -2.659 1.00 95.50 98 ARG A O 1
ATOM 783 N N . ILE A 1 99 ? 0.088 -0.230 -3.196 1.00 94.81 99 ILE A N 1
ATOM 784 C CA . ILE A 1 99 ? -1.057 -1.147 -3.314 1.00 94.81 99 ILE A CA 1
ATOM 785 C C . ILE A 1 99 ? -1.797 -1.233 -1.977 1.00 94.81 99 ILE A C 1
ATOM 787 O O . ILE A 1 99 ? -3.006 -1.035 -1.949 1.00 94.81 99 ILE A O 1
ATOM 791 N N . PHE A 1 100 ? -1.069 -1.433 -0.876 1.00 95.06 100 PHE A N 1
ATOM 792 C CA . PHE A 1 100 ? -1.632 -1.462 0.475 1.00 95.06 100 PHE A CA 1
ATOM 793 C C . PHE A 1 100 ? -2.410 -0.176 0.810 1.00 95.06 100 PHE A C 1
ATOM 795 O O . PHE A 1 100 ? -3.563 -0.236 1.234 1.00 95.06 100 PHE A O 1
ATOM 802 N N . ALA A 1 101 ? -1.822 0.996 0.550 1.00 95.62 101 ALA A N 1
ATOM 803 C CA . ALA A 1 101 ? -2.481 2.280 0.784 1.00 95.62 101 ALA A CA 1
ATOM 804 C C . ALA A 1 101 ? -3.693 2.509 -0.139 1.00 95.62 101 ALA A C 1
ATOM 806 O O . ALA A 1 101 ? -4.720 3.015 0.314 1.00 95.62 101 ALA A O 1
ATOM 807 N N . ARG A 1 102 ? -3.605 2.124 -1.421 1.00 95.62 102 ARG A N 1
ATOM 808 C CA . ARG A 1 102 ? -4.717 2.227 -2.382 1.00 95.62 102 ARG A CA 1
ATOM 809 C C . ARG A 1 102 ? -5.871 1.302 -2.018 1.00 95.62 102 ARG A C 1
ATOM 811 O O . ARG A 1 102 ? -7.016 1.693 -2.208 1.00 95.62 102 ARG A O 1
ATOM 818 N N . ASP A 1 103 ? -5.591 0.114 -1.495 1.00 94.94 103 ASP A N 1
ATOM 819 C CA . ASP A 1 103 ? -6.632 -0.811 -1.055 1.00 94.94 103 ASP A CA 1
ATOM 820 C C . ASP A 1 103 ? -7.419 -0.231 0.121 1.00 94.94 103 ASP A C 1
ATOM 822 O O . ASP A 1 103 ? -8.646 -0.269 0.103 1.00 94.94 103 ASP A O 1
ATOM 826 N N . ILE A 1 104 ? -6.728 0.351 1.108 1.00 94.88 104 ILE A N 1
ATOM 827 C CA . ILE A 1 104 ? -7.367 0.974 2.276 1.00 94.88 104 ILE A CA 1
ATOM 828 C C . ILE A 1 104 ? -8.124 2.246 1.873 1.00 94.88 104 ILE A C 1
ATOM 830 O O . ILE A 1 104 ? -9.287 2.407 2.228 1.00 94.88 104 ILE A O 1
ATOM 834 N N . GLY A 1 105 ? -7.479 3.150 1.129 1.00 93.25 105 GLY A N 1
ATOM 835 C CA . GLY A 1 105 ? -8.043 4.463 0.798 1.00 93.25 105 GLY A CA 1
ATOM 836 C C . GLY A 1 105 ? -9.014 4.475 -0.386 1.00 93.25 105 GLY A C 1
ATOM 837 O O . GLY A 1 105 ? -9.830 5.384 -0.496 1.00 93.25 105 GLY A O 1
ATOM 838 N N . GLY A 1 106 ? -8.919 3.496 -1.287 1.00 89.69 106 GLY A N 1
ATOM 839 C CA . GLY A 1 106 ? -9.778 3.353 -2.468 1.00 89.69 106 GLY A CA 1
ATOM 840 C C . GLY A 1 106 ? -10.843 2.262 -2.337 1.00 89.69 106 GLY A C 1
ATOM 841 O O . GLY A 1 106 ? -11.687 2.124 -3.226 1.00 89.69 106 GLY A O 1
ATOM 842 N N . GLY A 1 107 ? -10.805 1.474 -1.258 1.00 85.62 107 GLY A N 1
ATOM 843 C CA . GLY A 1 107 ? -11.838 0.501 -0.925 1.00 85.62 107 GLY A CA 1
ATOM 844 C C . GLY A 1 107 ? -13.174 1.181 -0.621 1.00 85.62 107 GLY A C 1
ATOM 845 O O . GLY A 1 107 ? -13.221 2.305 -0.128 1.00 85.62 107 GLY A O 1
ATOM 846 N N . ASP A 1 108 ? -14.285 0.505 -0.913 1.00 88.62 108 ASP A N 1
ATOM 847 C CA . ASP A 1 108 ? -15.595 1.027 -0.533 1.00 88.62 108 ASP A CA 1
ATOM 848 C C . ASP A 1 108 ? -15.810 0.889 0.986 1.00 88.62 108 ASP A C 1
ATOM 850 O O . ASP A 1 108 ? -15.230 -0.016 1.599 1.00 88.62 108 ASP A O 1
ATOM 854 N N . PRO A 1 109 ? -16.661 1.735 1.600 1.00 87.62 109 PRO A N 1
ATOM 855 C CA . PRO A 1 109 ? -16.812 1.790 3.056 1.00 87.62 109 PRO A CA 1
ATOM 856 C C . PRO A 1 109 ? -17.213 0.470 3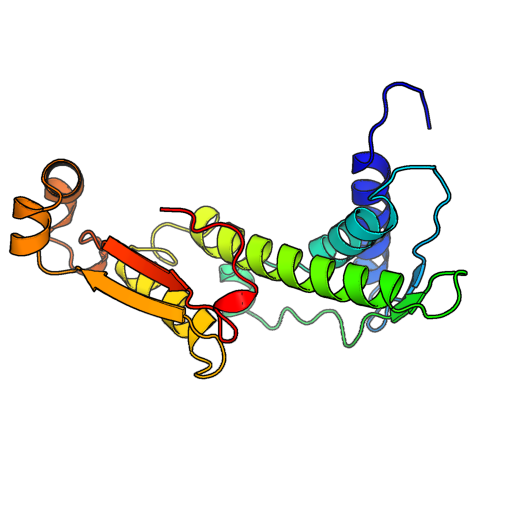.728 1.00 87.62 109 PRO A C 1
ATOM 858 O O . PRO A 1 109 ? -17.014 0.321 4.929 1.00 87.62 109 PRO A O 1
ATOM 861 N N . GLU A 1 110 ? -17.761 -0.496 2.983 1.00 88.44 110 GLU A N 1
ATOM 862 C CA . GLU A 1 110 ? -18.105 -1.817 3.520 1.00 88.44 110 GLU A CA 1
ATOM 863 C C . GLU A 1 110 ? -16.930 -2.807 3.456 1.00 88.44 110 GLU A C 1
ATOM 865 O O . GLU A 1 110 ? -16.801 -3.664 4.328 1.00 88.44 110 GLU A O 1
ATOM 870 N N . ARG A 1 111 ? -16.041 -2.698 2.456 1.00 90.38 111 ARG A N 1
ATOM 871 C CA . ARG A 1 111 ? -14.862 -3.584 2.304 1.00 90.38 111 ARG A CA 1
ATOM 872 C C . ARG A 1 111 ? -13.678 -3.093 3.127 1.00 90.38 111 ARG A C 1
ATOM 874 O O . ARG A 1 111 ? -12.876 -3.907 3.565 1.00 90.38 111 ARG A O 1
ATOM 881 N N . MET A 1 112 ? -13.618 -1.788 3.386 1.00 94.06 112 MET A N 1
ATOM 882 C CA . MET A 1 112 ? -12.646 -1.149 4.274 1.00 94.06 112 MET A CA 1
ATOM 883 C C . MET A 1 112 ? -13.326 -0.437 5.448 1.00 94.06 112 MET A C 1
ATOM 885 O O . MET A 1 112 ? -12.913 0.639 5.873 1.00 94.06 112 MET A O 1
ATOM 889 N N . ALA A 1 113 ? -14.367 -1.054 6.015 1.00 94.81 113 ALA A N 1
ATOM 890 C CA . ALA A 1 113 ? -14.881 -0.652 7.323 1.00 94.81 113 ALA A CA 1
ATOM 891 C C . ALA A 1 113 ? -13.768 -0.771 8.392 1.00 94.81 113 ALA A C 1
ATOM 893 O O . ALA A 1 113 ? -12.865 -1.595 8.222 1.00 94.81 113 ALA A O 1
ATOM 894 N N . PRO A 1 114 ? -13.824 -0.035 9.519 1.00 95.50 114 PRO A N 1
ATOM 895 C CA . PRO A 1 114 ? -12.756 -0.036 10.526 1.00 95.50 114 PRO A CA 1
ATOM 896 C C . PRO A 1 114 ? -12.268 -1.432 10.945 1.00 95.50 114 PRO A C 1
ATOM 898 O O . PRO A 1 114 ? -11.066 -1.694 10.957 1.00 95.50 114 PRO A O 1
ATOM 901 N N . ALA A 1 115 ? -13.186 -2.367 11.207 1.00 94.94 115 ALA A N 1
ATOM 902 C CA . ALA A 1 115 ? -12.828 -3.747 11.543 1.00 94.94 115 ALA A CA 1
ATOM 903 C C . ALA A 1 115 ? -12.127 -4.486 10.383 1.00 94.94 115 ALA A C 1
ATOM 905 O O . ALA A 1 115 ? -11.187 -5.245 10.607 1.00 94.94 115 ALA A O 1
ATOM 906 N N . LYS A 1 116 ? -12.537 -4.233 9.134 1.00 95.94 116 LYS A N 1
ATOM 907 C CA . LYS A 1 116 ? -11.923 -4.824 7.936 1.00 95.94 116 LYS A CA 1
ATOM 908 C C . LYS A 1 116 ? -10.547 -4.252 7.628 1.00 95.94 116 LYS A C 1
ATOM 910 O O . LYS A 1 116 ? -9.669 -5.014 7.234 1.00 95.94 116 LYS A O 1
ATOM 915 N N . ILE A 1 117 ? -10.321 -2.966 7.894 1.00 96.19 117 ILE A N 1
ATOM 916 C CA . ILE A 1 117 ? -8.977 -2.378 7.833 1.00 96.19 117 ILE A CA 1
ATOM 917 C C . ILE A 1 117 ? -8.056 -3.101 8.818 1.00 96.19 117 ILE A C 1
ATOM 919 O O . ILE A 1 117 ? -6.965 -3.510 8.435 1.00 96.19 117 ILE A O 1
ATOM 923 N N . VAL A 1 118 ? -8.503 -3.335 10.058 1.00 96.50 118 VAL A N 1
ATOM 924 C CA . VAL A 1 118 ? -7.718 -4.087 11.052 1.00 96.50 118 VAL A CA 1
ATOM 925 C C . VAL A 1 118 ? -7.373 -5.493 10.550 1.00 96.50 118 VAL A C 1
ATOM 927 O O . VAL A 1 118 ? -6.211 -5.898 10.620 1.00 96.50 118 VAL A O 1
ATOM 930 N N . GLU A 1 119 ? -8.358 -6.238 10.034 1.00 95.56 119 GLU A N 1
ATOM 931 C CA . GLU A 1 119 ? -8.132 -7.567 9.448 1.00 95.56 119 GLU A CA 1
ATOM 932 C C . GLU A 1 119 ? -7.105 -7.511 8.302 1.00 95.56 119 GLU A C 1
ATOM 934 O O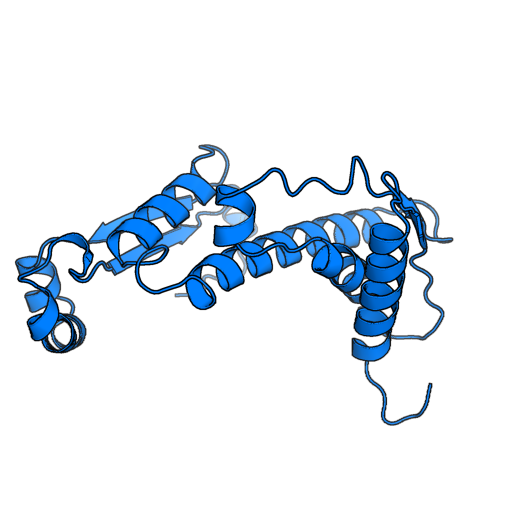 . GLU A 1 119 ? -6.176 -8.320 8.257 1.00 95.56 119 GLU A O 1
ATOM 939 N N . TYR A 1 120 ? -7.240 -6.536 7.399 1.00 95.19 120 TYR A N 1
ATOM 940 C CA . TYR A 1 120 ? -6.361 -6.356 6.246 1.00 95.19 120 TYR A CA 1
ATOM 941 C C . TYR A 1 120 ? -4.925 -5.996 6.656 1.00 95.19 120 TYR A C 1
ATOM 943 O O . TYR A 1 120 ? -3.975 -6.579 6.128 1.00 95.19 120 TYR A O 1
ATOM 951 N N . VAL A 1 121 ? -4.749 -5.103 7.638 1.00 95.38 121 VAL A N 1
ATOM 952 C CA . VAL A 1 121 ? -3.441 -4.735 8.208 1.00 95.38 121 VAL A CA 1
ATOM 953 C C . VAL A 1 121 ? -2.782 -5.963 8.836 1.00 95.38 121 VAL A C 1
ATOM 955 O O . VAL A 1 121 ? -1.670 -6.317 8.451 1.00 95.38 121 VAL A O 1
ATOM 958 N N . LYS A 1 122 ? -3.484 -6.678 9.728 1.00 95.00 122 LYS A N 1
ATOM 959 C CA . LYS A 1 122 ? -2.955 -7.898 10.364 1.00 95.00 122 LYS A CA 1
ATOM 960 C C . LYS A 1 122 ? -2.555 -8.951 9.334 1.00 95.00 122 LYS A C 1
ATOM 962 O O . LYS A 1 122 ? -1.479 -9.525 9.438 1.00 95.00 122 LYS A O 1
ATOM 967 N N . LYS A 1 123 ? -3.382 -9.173 8.310 1.00 93.81 123 LYS A N 1
ATOM 968 C CA . LYS A 1 123 ? -3.087 -10.125 7.230 1.00 93.81 123 LYS A CA 1
ATOM 969 C C . LYS A 1 123 ? -1.869 -9.710 6.400 1.00 93.81 123 LYS A C 1
ATOM 971 O O . LYS A 1 123 ? -1.084 -10.568 6.009 1.00 93.81 123 LYS A O 1
ATOM 976 N N . SER A 1 124 ? -1.711 -8.416 6.131 1.00 92.75 124 SER A N 1
ATOM 977 C CA . SER A 1 124 ? -0.591 -7.882 5.343 1.00 92.75 124 SER A CA 1
ATOM 978 C C . SER A 1 124 ? 0.756 -8.027 6.058 1.00 92.75 124 SER A C 1
ATOM 980 O O . SER A 1 124 ? 1.787 -8.132 5.399 1.00 92.75 124 SER A O 1
ATOM 982 N N . PHE A 1 125 ? 0.733 -8.084 7.391 1.00 91.88 125 PHE A N 1
ATOM 983 C CA . PHE A 1 125 ? 1.904 -8.220 8.257 1.00 91.88 125 PHE A CA 1
ATOM 984 C C . PHE A 1 125 ? 1.913 -9.538 9.051 1.00 91.88 125 PHE A C 1
ATOM 986 O O . PHE A 1 125 ? 2.535 -9.614 10.103 1.00 91.88 125 PHE A O 1
ATOM 993 N N . ALA A 1 126 ? 1.246 -10.583 8.555 1.00 88.06 126 ALA A N 1
ATOM 994 C CA . ALA A 1 126 ? 1.147 -11.869 9.252 1.00 88.06 126 ALA A CA 1
ATOM 995 C C . ALA A 1 126 ? 2.450 -12.696 9.251 1.00 88.06 126 ALA A C 1
ATOM 997 O O . ALA A 1 126 ? 2.506 -13.735 9.896 1.00 88.06 126 ALA A O 1
ATOM 998 N N . ASP A 1 127 ? 3.465 -12.280 8.491 1.00 84.56 127 ASP A N 1
ATOM 999 C CA . ASP A 1 127 ? 4.779 -12.926 8.485 1.00 84.56 127 ASP A CA 1
ATOM 1000 C C . ASP A 1 127 ? 5.572 -12.527 9.739 1.00 84.56 127 ASP A C 1
ATOM 1002 O O . ASP A 1 127 ? 5.932 -11.359 9.897 1.00 84.56 127 ASP A O 1
ATOM 1006 N N . ASP A 1 128 ? 5.878 -13.503 10.595 1.00 68.94 128 ASP A N 1
ATOM 1007 C CA . ASP A 1 128 ? 6.593 -13.315 11.864 1.00 68.94 128 ASP A CA 1
ATOM 1008 C C . ASP A 1 128 ? 8.012 -12.728 11.694 1.00 68.94 128 ASP A C 1
ATOM 1010 O O . ASP A 1 128 ? 8.626 -12.275 12.661 1.00 68.94 128 ASP A O 1
ATOM 1014 N N . HIS A 1 129 ? 8.558 -12.692 10.473 1.00 75.62 129 HIS A N 1
ATOM 1015 C CA . HIS A 1 129 ? 9.897 -12.166 10.191 1.00 75.62 129 HIS A CA 1
ATOM 1016 C C . HIS A 1 129 ? 9.954 -10.657 9.895 1.00 75.62 129 HIS A C 1
ATOM 1018 O O . HIS A 1 129 ? 11.030 -10.127 9.606 1.00 75.62 129 HIS A O 1
ATOM 1024 N N . ASN A 1 130 ? 8.830 -9.936 9.946 1.00 78.88 130 ASN A N 1
ATOM 1025 C CA . ASN A 1 130 ? 8.770 -8.530 9.524 1.00 78.88 130 ASN A CA 1
ATOM 1026 C C . ASN A 1 130 ? 9.193 -7.499 10.595 1.00 78.88 130 ASN A C 1
ATOM 1028 O O . ASN A 1 130 ? 9.310 -6.317 10.275 1.00 78.88 130 ASN A O 1
ATOM 1032 N N . ASN A 1 131 ? 9.471 -7.931 11.831 1.00 89.12 131 ASN A N 1
ATOM 1033 C CA . ASN A 1 131 ? 9.745 -7.081 13.000 1.00 89.12 131 ASN A CA 1
ATOM 1034 C C . ASN A 1 131 ? 8.710 -5.960 13.238 1.00 89.12 131 ASN A C 1
ATOM 1036 O O . ASN A 1 131 ? 9.053 -4.872 13.711 1.00 89.12 131 ASN A O 1
ATOM 1040 N N . ILE A 1 132 ? 7.449 -6.210 12.890 1.00 91.81 132 ILE A N 1
ATOM 1041 C CA . ILE A 1 132 ? 6.343 -5.275 13.076 1.00 91.81 132 ILE A CA 1
ATOM 1042 C C . ILE A 1 132 ? 5.431 -5.805 14.178 1.00 91.81 132 ILE A C 1
ATOM 1044 O O . ILE A 1 132 ? 5.018 -6.959 14.171 1.00 91.81 132 ILE A O 1
ATOM 1048 N N . THR A 1 133 ? 5.095 -4.941 15.130 1.00 92.25 133 THR A N 1
ATOM 1049 C CA . THR A 1 133 ? 4.084 -5.203 16.155 1.00 92.25 133 THR A CA 1
ATOM 1050 C C . THR A 1 133 ? 2.853 -4.361 15.856 1.00 92.25 133 THR A C 1
ATOM 1052 O O . THR A 1 133 ? 2.961 -3.165 15.597 1.00 92.25 133 THR A O 1
ATOM 1055 N N . ILE A 1 134 ? 1.677 -4.989 15.880 1.00 95.06 134 ILE A N 1
ATOM 1056 C CA . ILE A 1 134 ? 0.396 -4.317 15.651 1.00 95.06 134 ILE A CA 1
ATOM 1057 C C . ILE A 1 134 ? -0.422 -4.389 16.933 1.00 95.06 134 ILE A C 1
ATOM 1059 O O . ILE A 1 134 ? -0.835 -5.474 17.349 1.00 95.06 134 ILE A O 1
ATOM 1063 N N . LYS A 1 135 ? -0.705 -3.229 17.523 1.00 96.19 135 LYS A N 1
ATOM 1064 C CA . LYS A 1 135 ? -1.634 -3.081 18.643 1.00 96.19 135 LYS A CA 1
ATOM 1065 C C . LYS A 1 135 ? -2.923 -2.444 18.139 1.00 96.19 135 LYS A C 1
ATOM 1067 O O . LYS A 1 135 ? -2.911 -1.465 17.400 1.00 96.19 135 LYS A O 1
ATOM 1072 N N . VAL A 1 136 ? -4.048 -3.042 18.516 1.00 97.50 136 VAL A N 1
ATOM 1073 C CA . VAL A 1 136 ? -5.381 -2.561 18.149 1.00 97.50 136 VAL A CA 1
ATOM 1074 C C . VAL A 1 136 ? -6.104 -2.164 19.419 1.00 97.50 136 VAL A C 1
ATOM 1076 O O . VAL A 1 136 ? -6.210 -2.977 20.333 1.00 97.50 136 VAL A O 1
ATOM 1079 N N . ILE A 1 137 ? -6.594 -0.929 19.457 1.00 97.31 137 ILE A N 1
ATOM 1080 C CA . ILE A 1 137 ? -7.448 -0.419 20.527 1.00 97.31 137 ILE A CA 1
ATOM 1081 C C . ILE A 1 137 ? -8.852 -0.299 19.952 1.00 97.31 137 ILE A C 1
ATOM 1083 O O . ILE A 1 137 ? -9.096 0.456 19.005 1.00 97.31 137 ILE A O 1
ATOM 1087 N N . ASP A 1 138 ? -9.757 -1.101 20.493 1.00 95.50 138 ASP A N 1
ATOM 1088 C CA . ASP A 1 138 ? -11.116 -1.260 19.995 1.00 95.50 138 ASP A CA 1
ATOM 1089 C C . ASP A 1 138 ? -12.201 -1.190 21.080 1.00 95.50 138 ASP A C 1
ATOM 1091 O O . ASP A 1 138 ? -13.394 -1.181 20.752 1.00 95.50 138 ASP A O 1
ATOM 1095 N N . ASP A 1 139 ? -11.777 -1.076 22.340 1.00 95.06 139 ASP A N 1
ATOM 1096 C CA . ASP A 1 139 ? -12.622 -0.808 23.495 1.00 95.06 139 ASP A CA 1
ATOM 1097 C C . ASP A 1 139 ? -13.107 0.650 23.487 1.00 95.06 139 ASP A C 1
ATOM 1099 O O . ASP A 1 139 ? -12.318 1.597 23.442 1.00 95.06 139 ASP A O 1
ATOM 1103 N N . GLU A 1 140 ? -14.426 0.839 23.527 1.00 93.31 140 GLU A N 1
ATOM 1104 C CA . GLU A 1 140 ? -15.044 2.166 23.455 1.00 93.31 140 GLU A CA 1
ATOM 1105 C C . GLU A 1 140 ? -14.722 3.039 24.677 1.00 93.31 140 GLU A C 1
ATOM 1107 O O . GLU A 1 140 ? -14.641 4.260 24.537 1.00 93.31 140 GLU A O 1
ATOM 1112 N N . GLY A 1 141 ? -14.512 2.440 25.854 1.00 95.56 141 GLY A N 1
ATOM 1113 C CA . GLY A 1 141 ? -14.140 3.150 27.077 1.00 95.56 141 GLY A CA 1
ATOM 1114 C C . GLY A 1 141 ? -12.714 3.688 27.002 1.00 95.56 141 GLY A C 1
ATOM 1115 O O . GLY A 1 141 ? -12.492 4.871 27.262 1.00 95.56 141 GLY A O 1
ATOM 1116 N N . VAL A 1 142 ? -11.770 2.855 26.554 1.00 97.00 142 VAL A N 1
ATOM 1117 C CA . VAL A 1 142 ? -10.382 3.271 26.298 1.00 97.00 142 VAL A CA 1
ATOM 1118 C C . VAL A 1 142 ? -10.340 4.349 25.214 1.00 97.00 142 VAL A C 1
ATOM 1120 O O . VAL A 1 142 ? -9.699 5.379 25.404 1.00 97.00 142 VAL A O 1
ATOM 1123 N N . ILE A 1 143 ? -11.080 4.186 24.109 1.00 97.06 143 ILE A N 1
ATOM 1124 C CA . ILE A 1 143 ? -11.148 5.199 23.042 1.00 97.06 143 ILE A CA 1
ATOM 1125 C C . ILE A 1 143 ? -11.754 6.514 23.556 1.00 97.06 143 ILE A C 1
ATOM 1127 O O . ILE A 1 143 ? -11.256 7.583 23.213 1.00 97.06 143 ILE A O 1
ATOM 1131 N N . ALA A 1 144 ? -12.795 6.470 24.389 1.00 96.50 144 ALA A N 1
ATOM 1132 C CA . ALA A 1 144 ? -13.390 7.671 24.977 1.00 96.50 144 ALA A CA 1
ATOM 1133 C C . ALA A 1 144 ? -12.429 8.417 25.913 1.00 96.50 144 ALA A C 1
ATOM 1135 O O . ALA A 1 144 ? -12.443 9.649 25.938 1.00 96.50 144 ALA A O 1
ATOM 1136 N N . GLN A 1 145 ? -11.599 7.684 26.656 1.00 97.88 145 GLN A N 1
ATOM 1137 C CA . GLN A 1 145 ? -10.633 8.251 27.591 1.00 97.88 145 GLN A CA 1
ATOM 1138 C C . GLN A 1 145 ? -9.369 8.773 26.890 1.00 97.88 145 GLN A C 1
ATOM 1140 O O . GLN A 1 145 ? -8.956 9.903 27.142 1.00 97.88 145 GLN A O 1
ATOM 1145 N N . GLU A 1 146 ? -8.752 7.965 26.027 1.00 97.56 146 GLU A N 1
ATOM 1146 C CA . GLU A 1 146 ? -7.446 8.255 25.416 1.00 97.56 146 GLU A CA 1
ATOM 1147 C C . GLU A 1 146 ? -7.566 9.020 24.086 1.00 97.56 146 GLU A C 1
ATOM 1149 O O . GLU A 1 146 ? -6.687 9.810 23.744 1.00 97.56 146 GLU A O 1
ATOM 1154 N N . TYR A 1 147 ? -8.678 8.856 23.356 1.00 97.12 147 TYR A N 1
ATOM 1155 C CA . TYR A 1 147 ? -8.925 9.472 22.044 1.00 97.12 147 TYR A CA 1
ATOM 1156 C C . TYR A 1 147 ? -10.304 10.168 21.979 1.00 97.12 147 TYR A C 1
ATOM 1158 O O . TYR A 1 147 ? -11.125 9.860 21.105 1.00 97.12 147 TYR A O 1
ATOM 1166 N N . PRO A 1 148 ? -10.585 11.156 22.851 1.00 97.19 148 PRO A N 1
ATOM 1167 C CA . PRO A 1 148 ? -11.925 11.732 23.014 1.00 97.19 148 PRO A CA 1
ATOM 1168 C C . PRO A 1 148 ? -12.494 12.362 21.732 1.00 97.19 148 PRO A C 1
ATOM 1170 O O . PRO A 1 148 ? -13.703 12.321 21.503 1.00 97.19 148 PRO A O 1
ATOM 1173 N N . LEU A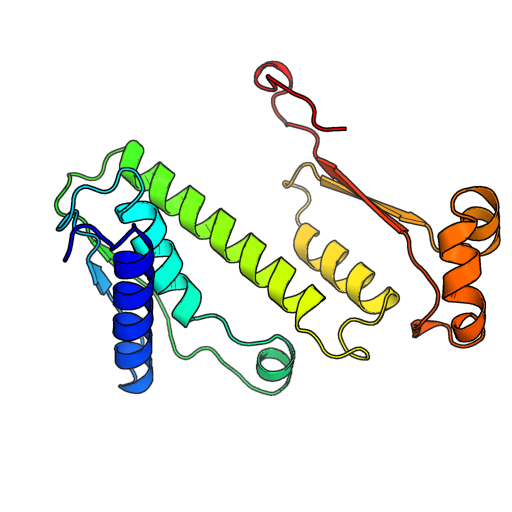 1 149 ? -11.644 12.909 20.854 1.00 97.81 149 LEU A N 1
ATOM 1174 C CA . LEU A 1 149 ? -12.083 13.456 19.564 1.00 97.81 149 LEU A CA 1
ATOM 1175 C C . LEU A 1 149 ? -12.510 12.358 18.579 1.00 97.81 149 LEU A C 1
ATOM 1177 O O . LEU A 1 149 ? -13.507 12.524 17.875 1.00 97.81 149 LEU A O 1
ATOM 1181 N N . LEU A 1 150 ? -11.812 11.217 18.559 1.00 96.75 150 LEU A N 1
ATOM 1182 C CA . LEU A 1 150 ? -12.214 10.054 17.766 1.00 96.75 150 LEU A CA 1
ATOM 1183 C C . LEU A 1 150 ? -13.526 9.470 18.299 1.00 96.75 150 LEU A C 1
ATOM 1185 O O . LEU A 1 150 ? -14.437 9.202 17.517 1.00 96.75 150 LEU A O 1
ATOM 1189 N N . ALA A 1 151 ? -13.650 9.339 19.623 1.00 96.38 151 ALA A N 1
ATOM 1190 C CA . ALA A 1 151 ? -14.879 8.890 20.272 1.00 96.38 151 ALA A CA 1
ATOM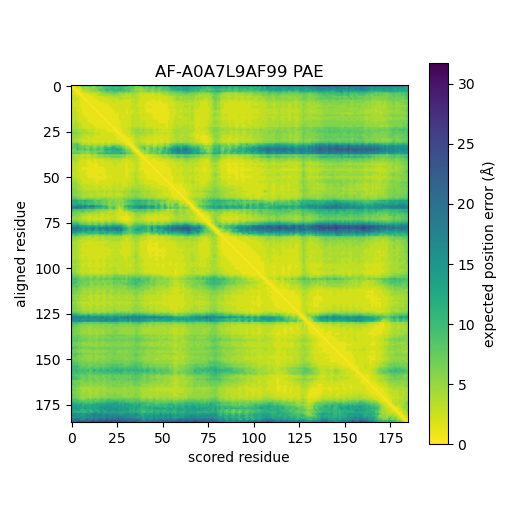 1191 C C . ALA A 1 151 ? -16.065 9.796 19.918 1.00 96.38 151 ALA A C 1
ATOM 1193 O O . ALA A 1 151 ? -17.136 9.313 19.541 1.00 96.38 151 ALA A O 1
ATOM 1194 N N . ALA A 1 152 ? -15.855 11.117 19.952 1.00 96.69 152 ALA A N 1
ATOM 1195 C CA . ALA A 1 152 ? -16.862 12.079 19.539 1.00 96.69 152 ALA A CA 1
ATOM 1196 C C . ALA A 1 152 ? -17.285 11.841 18.084 1.00 96.69 152 ALA A C 1
ATOM 1198 O O . ALA A 1 152 ? -18.482 11.773 17.823 1.00 96.69 152 ALA A O 1
ATOM 1199 N N . VAL A 1 153 ? -16.359 11.668 17.138 1.00 95.94 153 VAL A N 1
ATOM 1200 C CA . VAL A 1 153 ? -16.695 11.393 15.726 1.00 95.94 153 VAL A CA 1
ATOM 1201 C C . VAL A 1 153 ? -17.432 10.056 15.561 1.00 95.94 153 VAL A C 1
ATOM 1203 O O . VAL A 1 153 ? -18.421 9.990 14.832 1.00 95.94 153 VAL A O 1
ATOM 1206 N N . SER A 1 154 ? -17.014 9.015 16.282 1.00 94.50 154 SER A N 1
ATOM 1207 C CA . SER A 1 154 ? -17.575 7.662 16.177 1.00 94.50 154 SER A CA 1
ATOM 1208 C C . SER A 1 154 ? -18.967 7.512 16.802 1.00 94.50 154 SER A C 1
ATOM 1210 O O . SER A 1 154 ? -19.688 6.578 16.458 1.00 94.50 154 SER A O 1
ATOM 1212 N N . ARG A 1 155 ? -19.401 8.439 17.671 1.00 94.50 155 ARG A N 1
ATOM 1213 C CA . ARG A 1 155 ? -20.642 8.329 18.472 1.00 94.50 155 ARG A CA 1
ATOM 1214 C C . ARG A 1 155 ? -21.887 7.913 17.680 1.00 94.50 155 ARG A C 1
ATOM 1216 O O . ARG A 1 155 ? -22.711 7.155 18.179 1.00 94.50 155 ARG A O 1
ATOM 1223 N N . ALA A 1 156 ? -22.024 8.397 16.444 1.00 93.38 156 ALA A N 1
ATOM 1224 C CA . ALA A 1 156 ? -23.178 8.100 15.599 1.00 93.38 156 ALA A CA 1
ATOM 1225 C C . ALA A 1 156 ? -23.150 6.671 15.034 1.00 93.38 156 ALA A C 1
ATOM 1227 O O . ALA A 1 156 ? -24.199 6.142 14.696 1.00 93.38 156 ALA A O 1
ATOM 1228 N N . ALA A 1 157 ? -21.977 6.043 14.950 1.00 92.19 157 ALA A N 1
ATOM 1229 C CA . ALA A 1 157 ? -21.764 4.722 14.369 1.00 92.19 157 ALA A CA 1
ATOM 1230 C C . ALA A 1 157 ? -21.575 3.610 15.417 1.00 92.19 157 ALA A C 1
ATOM 1232 O O . ALA A 1 157 ? -21.635 2.438 15.058 1.00 92.19 157 ALA A O 1
ATOM 1233 N N . ASN A 1 158 ? -21.403 3.944 16.704 1.00 90.81 158 ASN A N 1
ATOM 1234 C CA . ASN A 1 158 ? -21.112 2.961 17.760 1.00 90.81 158 ASN A CA 1
ATOM 1235 C C . ASN A 1 158 ? -22.196 1.887 17.949 1.00 90.81 158 ASN A C 1
ATOM 1237 O O . ASN A 1 158 ? -21.914 0.810 18.460 1.00 90.81 158 ASN A O 1
ATOM 1241 N N . HIS A 1 159 ? -23.428 2.133 17.505 1.00 93.06 159 HIS A N 1
ATOM 1242 C CA . HIS A 1 159 ? -24.493 1.130 17.542 1.00 93.06 159 HIS A CA 1
ATOM 1243 C C . HIS A 1 159 ? -24.350 0.041 16.457 1.00 93.06 159 HIS A C 1
ATOM 1245 O O . HIS A 1 159 ? -25.106 -0.927 16.464 1.00 93.06 159 HIS A O 1
ATOM 1251 N N . ILE A 1 160 ? -23.395 0.184 15.528 1.00 93.75 160 ILE A N 1
ATOM 1252 C CA . ILE A 1 160 ? -23.094 -0.786 14.471 1.00 93.7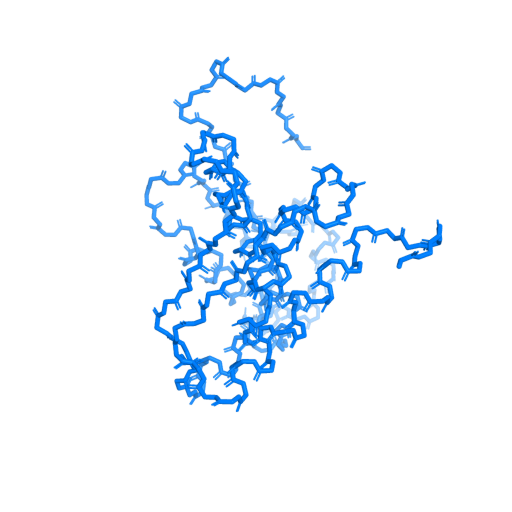5 160 ILE A CA 1
ATOM 1253 C C . ILE A 1 160 ? -21.661 -1.288 14.659 1.00 93.75 160 ILE A C 1
ATOM 1255 O O . ILE A 1 160 ? -20.703 -0.584 14.345 1.00 93.75 160 ILE A O 1
ATOM 1259 N N . ASP A 1 161 ? -21.502 -2.539 15.100 1.00 91.88 161 ASP A N 1
ATOM 1260 C CA . ASP A 1 161 ? -20.193 -3.105 15.469 1.00 91.88 161 ASP A CA 1
ATOM 1261 C C . ASP A 1 161 ? -19.122 -2.969 14.381 1.00 91.88 161 ASP A C 1
ATOM 1263 O O . ASP A 1 161 ? -17.976 -2.629 14.670 1.00 91.88 161 ASP A O 1
ATOM 1267 N N . ARG A 1 162 ? -19.492 -3.175 13.110 1.00 92.56 162 ARG A N 1
ATOM 1268 C CA . ARG A 1 162 ? -18.544 -3.074 11.989 1.00 92.56 162 ARG A CA 1
ATOM 1269 C C . ARG A 1 162 ? -18.041 -1.651 11.720 1.00 92.56 162 ARG A C 1
ATOM 1271 O O . ARG A 1 162 ? -17.008 -1.503 11.073 1.00 92.56 162 ARG A O 1
ATOM 1278 N N . HIS A 1 163 ? -18.750 -0.627 12.193 1.00 93.75 163 HIS A N 1
ATOM 1279 C CA . HIS A 1 163 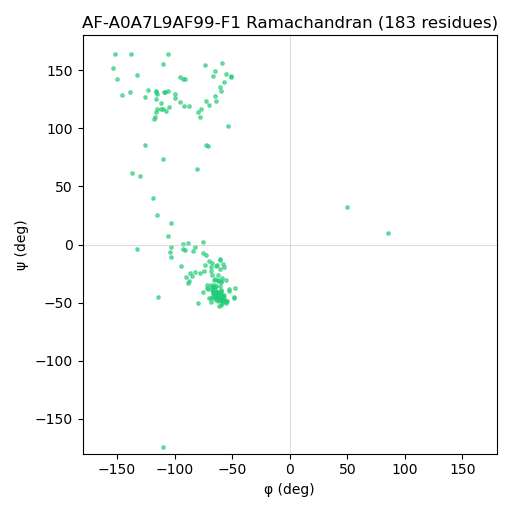? -18.405 0.785 11.998 1.00 93.75 163 HIS A CA 1
ATOM 1280 C C . HIS A 1 163 ? -17.787 1.435 13.238 1.00 93.75 163 HIS A C 1
ATOM 1282 O O . HIS A 1 163 ? -17.399 2.601 13.172 1.00 93.75 163 HIS A O 1
ATOM 1288 N N . LYS A 1 164 ? -17.673 0.700 14.351 1.00 94.69 164 LYS A N 1
ATOM 1289 C CA . LYS A 1 164 ? -17.012 1.188 15.562 1.00 94.69 164 LYS A CA 1
ATOM 1290 C C . LYS A 1 164 ? -15.581 1.614 15.262 1.00 94.69 164 LYS A C 1
ATOM 1292 O O . LYS A 1 164 ? -14.864 0.932 14.526 1.00 94.69 164 LYS A O 1
ATOM 1297 N N . ALA A 1 165 ? -15.162 2.721 15.867 1.00 95.88 165 ALA A N 1
ATOM 1298 C CA . ALA A 1 165 ? -13.788 3.182 15.778 1.00 95.88 165 ALA A CA 1
ATOM 1299 C C . ALA A 1 165 ? -12.791 2.106 16.235 1.00 95.88 165 ALA A C 1
ATOM 1301 O O . ALA A 1 165 ? -13.055 1.291 17.126 1.00 95.88 165 ALA A O 1
ATOM 1302 N N . ARG A 1 166 ? -11.628 2.123 15.588 1.00 96.75 166 ARG A N 1
ATOM 1303 C CA . ARG A 1 166 ? -10.467 1.287 15.883 1.00 96.75 166 ARG A CA 1
ATOM 1304 C C . ARG A 1 166 ? -9.236 2.176 15.765 1.00 96.75 166 ARG A C 1
ATOM 1306 O O . ARG A 1 166 ? -9.097 2.869 14.758 1.00 96.75 166 ARG A O 1
ATOM 1313 N N . VAL A 1 167 ? -8.356 2.150 16.758 1.00 97.12 167 VAL A N 1
ATOM 1314 C CA . VAL A 1 167 ? -7.012 2.732 16.644 1.00 97.12 167 VAL A CA 1
ATOM 1315 C C . VAL A 1 167 ? -6.044 1.594 16.361 1.00 97.12 167 VAL A C 1
ATOM 1317 O O . VAL A 1 167 ? -6.077 0.566 17.038 1.00 97.12 167 VAL A O 1
ATOM 1320 N N . VAL A 1 168 ? -5.216 1.756 15.330 1.00 96.62 168 VAL A N 1
ATOM 1321 C CA . VAL A 1 168 ? -4.212 0.767 14.930 1.00 96.62 168 VAL A CA 1
ATOM 1322 C C . VAL A 1 168 ? -2.839 1.394 15.088 1.00 96.62 168 VAL A C 1
ATOM 1324 O O . VAL A 1 168 ? -2.464 2.283 14.328 1.00 96.62 168 VAL A O 1
ATOM 1327 N N . GLU A 1 169 ? -2.100 0.920 16.078 1.00 95.19 169 GLU A N 1
ATOM 1328 C CA . GLU A 1 169 ? -0.715 1.294 16.329 1.00 95.19 169 GLU A CA 1
ATOM 1329 C C . GLU A 1 169 ? 0.186 0.254 15.660 1.00 95.19 169 GLU A C 1
ATOM 1331 O O . GLU A 1 169 ? 0.073 -0.945 15.929 1.00 95.19 169 GLU A O 1
ATOM 1336 N N . ILE A 1 170 ? 1.057 0.708 14.760 1.00 93.12 170 ILE A N 1
ATOM 1337 C CA . ILE A 1 170 ? 2.001 -0.141 14.030 1.00 93.12 170 ILE A CA 1
ATOM 1338 C C . ILE A 1 170 ? 3.406 0.292 14.433 1.00 93.12 170 ILE A C 1
ATOM 1340 O O . ILE A 1 170 ? 3.825 1.405 14.129 1.00 93.12 170 ILE A O 1
ATOM 1344 N N . GLU A 1 171 ? 4.132 -0.590 15.108 1.00 91.94 171 GLU A N 1
ATOM 1345 C CA . GLU A 1 171 ? 5.490 -0.343 15.585 1.00 91.94 171 GLU A CA 1
ATOM 1346 C C . GLU A 1 171 ? 6.471 -1.228 14.809 1.00 91.94 171 GLU A C 1
ATOM 1348 O O . GLU A 1 171 ? 6.356 -2.452 14.835 1.00 91.94 171 GLU A O 1
ATOM 1353 N N . TYR A 1 172 ? 7.449 -0.627 14.130 1.00 90.50 172 TYR A N 1
ATOM 1354 C CA . TYR A 1 172 ? 8.549 -1.357 13.496 1.00 90.50 172 TYR A CA 1
ATOM 1355 C C . TYR A 1 172 ? 9.800 -1.310 14.378 1.00 90.50 172 TYR A C 1
ATOM 1357 O O . TYR A 1 172 ? 10.281 -0.230 14.721 1.00 90.50 172 TYR A O 1
ATOM 1365 N N . LYS A 1 173 ? 10.371 -2.476 14.697 1.00 88.25 173 LYS A N 1
ATOM 1366 C CA . LYS A 1 173 ? 11.630 -2.597 15.446 1.00 88.25 173 LYS A CA 1
ATOM 1367 C C . LYS A 1 173 ? 12.718 -3.152 14.542 1.00 88.25 173 LYS A C 1
ATOM 1369 O O . LYS A 1 173 ? 12.637 -4.282 14.092 1.00 88.25 173 LYS A O 1
ATOM 1374 N N . SER A 1 174 ? 13.771 -2.384 14.273 1.00 86.81 174 SER A N 1
ATOM 1375 C CA . SER A 1 174 ? 14.873 -2.889 13.445 1.00 86.81 174 SER A CA 1
ATOM 1376 C C . SER A 1 174 ? 15.515 -4.129 14.078 1.00 86.81 174 SER A C 1
ATOM 1378 O O . SER A 1 174 ? 15.908 -4.094 15.243 1.00 86.81 174 SER A O 1
ATOM 1380 N N . SER A 1 175 ? 15.718 -5.189 13.289 1.00 86.38 175 SER A N 1
ATOM 1381 C CA . SER A 1 175 ? 16.522 -6.353 13.699 1.00 86.38 175 SER A CA 1
ATOM 1382 C C . SER A 1 175 ? 17.988 -5.998 13.957 1.00 86.38 175 SER A C 1
ATOM 1384 O O . SER A 1 175 ? 18.705 -6.739 14.625 1.00 86.38 175 SER A O 1
ATOM 1386 N N . ASN A 1 176 ? 18.435 -4.847 13.447 1.00 88.06 176 ASN A N 1
ATOM 1387 C CA . ASN A 1 176 ? 19.742 -4.286 13.732 1.00 88.06 176 ASN A CA 1
ATOM 1388 C C . ASN A 1 176 ? 19.602 -2.843 14.253 1.00 88.06 176 ASN A C 1
ATOM 1390 O O . ASN A 1 176 ? 19.669 -1.893 13.461 1.00 88.06 176 ASN A O 1
ATOM 1394 N N . PRO A 1 177 ? 19.391 -2.660 15.570 1.00 83.56 177 PRO A N 1
ATOM 1395 C CA . PRO A 1 177 ? 19.204 -1.342 16.173 1.00 83.56 177 PRO A CA 1
ATOM 1396 C C . PRO A 1 177 ? 20.386 -0.390 15.962 1.00 83.56 177 PRO A C 1
ATOM 1398 O O . PRO A 1 177 ? 20.180 0.811 15.854 1.00 83.56 177 PRO A O 1
ATOM 1401 N N . SER A 1 178 ? 21.619 -0.896 15.829 1.00 86.31 178 SER A N 1
ATOM 1402 C CA . SER A 1 178 ? 22.808 -0.046 15.643 1.00 86.31 178 SER A CA 1
ATOM 1403 C C . SER A 1 178 ? 22.873 0.634 14.272 1.00 86.31 178 SER A C 1
ATOM 1405 O O . SER A 1 178 ? 23.645 1.570 14.085 1.00 86.31 178 SER A O 1
ATOM 1407 N N . ARG A 1 179 ? 22.054 0.185 13.312 1.00 85.62 179 ARG A N 1
ATOM 1408 C CA . ARG A 1 179 ? 21.894 0.821 11.996 1.00 85.62 179 ARG A CA 1
ATOM 1409 C C . ARG A 1 179 ? 20.750 1.832 11.945 1.00 85.62 179 ARG A C 1
ATOM 1411 O O . ARG A 1 179 ? 20.549 2.446 10.900 1.00 85.62 179 ARG A O 1
ATOM 1418 N N . VAL A 1 180 ? 19.986 1.979 13.027 1.00 84.75 180 VAL A N 1
ATOM 1419 C CA . VAL A 1 180 ? 18.915 2.971 13.117 1.00 84.75 180 VAL A CA 1
ATOM 1420 C C . VAL A 1 180 ? 19.558 4.325 13.387 1.00 84.75 180 VAL A C 1
ATOM 1422 O O . VAL A 1 180 ? 20.112 4.555 14.456 1.00 84.75 180 VAL A O 1
ATOM 1425 N N . THR A 1 181 ? 19.518 5.213 12.397 1.00 86.31 181 THR A N 1
ATOM 1426 C CA . THR A 1 181 ? 20.053 6.577 12.521 1.00 86.31 181 THR A CA 1
ATOM 1427 C C . THR A 1 181 ? 19.034 7.553 13.095 1.00 86.31 181 THR A C 1
ATOM 1429 O O . THR A 1 181 ? 19.416 8.566 13.669 1.00 86.31 181 THR A O 1
ATOM 1432 N N . GLU A 1 182 ? 17.744 7.255 12.942 1.00 83.75 182 GLU A N 1
ATOM 1433 C CA . GLU A 1 182 ? 16.635 8.105 13.361 1.00 83.75 182 GLU A CA 1
ATOM 1434 C C . GLU A 1 182 ? 15.431 7.233 13.735 1.00 83.75 182 GLU A C 1
ATOM 1436 O O . GLU A 1 182 ? 15.178 6.208 13.101 1.00 83.75 182 GLU A O 1
ATOM 1441 N N . THR A 1 183 ? 14.699 7.635 14.775 1.00 78.00 183 THR A N 1
ATOM 1442 C CA . THR A 1 183 ? 13.400 7.052 15.132 1.00 78.00 183 THR A CA 1
ATOM 1443 C C . THR A 1 183 ? 12.331 8.092 14.841 1.00 78.00 183 THR A C 1
ATOM 1445 O O . THR A 1 183 ? 12.339 9.162 15.445 1.00 78.00 183 THR A O 1
ATOM 1448 N N . LEU A 1 184 ? 11.434 7.780 13.910 1.00 67.69 184 LEU A N 1
ATOM 1449 C CA . LEU A 1 184 ? 10.262 8.604 13.636 1.00 67.69 184 LEU A CA 1
ATOM 1450 C C . LEU A 1 184 ? 9.212 8.275 14.707 1.00 67.69 184 LEU A C 1
ATOM 1452 O O . LEU A 1 184 ? 8.766 7.129 14.777 1.00 67.69 184 LEU A O 1
ATOM 1456 N N . MET A 1 185 ? 8.900 9.250 15.567 1.00 51.91 185 MET A N 1
ATOM 1457 C CA . MET A 1 185 ? 7.821 9.181 16.565 1.00 51.91 185 MET A CA 1
ATOM 1458 C C . MET A 1 185 ? 6.546 9.821 16.027 1.00 51.91 185 MET A C 1
ATOM 1460 O O . MET A 1 185 ? 6.663 10.871 15.355 1.00 51.91 185 MET A O 1
#

Secondary structure (DSSP, 8-state):
--TT--THHHHHHHHHHHHHHHHTT-SS-EEE---SS--TTHHHHHHHHHHHTT---HHHHHHS-----S--EEE-SS---HHHHHHHHHHHHHHHHHHHHHHHHHS-TTTT-HHHHHHHHHHHT--TTS-EEEEEE--HHHHHHH-HHHHHHHTTTTTSGGGS--EEEEEE--SSGGG------

Foldseek 3Di:
DDPPDDLVVLLQVLLVVLLVCLVVLNAEEEQEQECPDDDPLNSLSNLLSNLLNLQDAPVVVVPDPSNSYDYYHYDYPDDPDPVN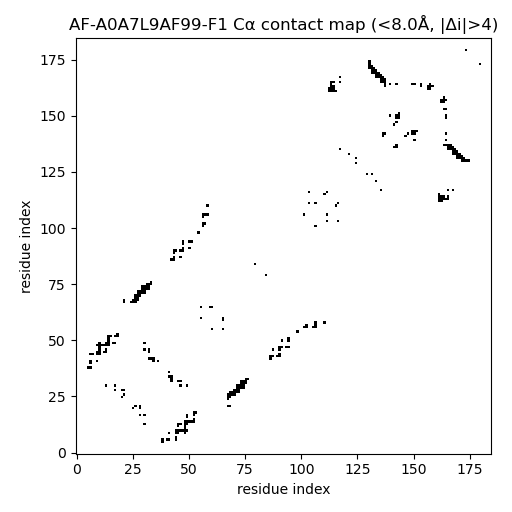VVSNVVSVVVSVVVSLVCNLVVPDCQCNAQVNNVVSVCVSVVPPPQQKDKDKDQDLVCCCVVPVVLNVVCVVVVVPSSNGDMDIDIDHDDPDVVPDPDDDD

Mean predicted aligned error: 5.66 Å

Solvent-accessible surface area (backbone atoms only — not comparable to full-atom values): 10976 Å² total; per-residue (Å²): 139,59,95,88,63,61,62,61,59,46,18,52,50,30,20,51,53,41,38,54,42,46,76,73,62,42,38,64,50,70,47,76,48,68,83,88,53,101,42,99,57,35,58,40,38,25,51,34,19,35,57,55,50,70,68,69,62,58,74,56,54,75,73,42,93,72,79,65,57,80,51,76,45,80,44,52,90,64,73,97,38,76,66,56,54,50,40,53,54,49,27,53,53,52,46,52,53,48,51,54,50,45,40,60,75,67,38,54,71,81,71,37,18,46,56,41,44,52,53,51,53,51,61,76,59,63,57,87,85,70,43,62,49,78,48,74,51,63,55,68,68,59,36,44,69,78,37,47,70,58,36,61,69,31,60,87,35,56,90,39,78,60,56,27,63,62,49,76,48,77,46,78,53,66,95,53,63,91,76,58,86,75,82,92,128